Protein AF-0000000079810271 (afdb_homodimer)

Sequence (246 aa):
MRILYVEDNCELRDTIGLLMEGEGRTVVTCATAEEALQRDAAQPHDVVVSDVSLPGMSGLDLCRHLLASNPQRWVVLCSGYPLEHGVGTLGPHVRSLLKPFELEELEELLDVIASHLQSASPAMRILYVEDNCELRDTIGLLMEGEGRTVVTCATAEEALQRDAAQPHDVVVSDVSLPGMSGLDLCRHLLASNPQRWVVLCSGYPLEHGVGTLGPHVRSLLKPFELEELEELLDVIASHLQSASPA

Nearest PDB structures (foldseek):
  2pl1-assembly1_A  TM=8.895E-01  e=7.525E-08  Escherichia coli
  7w9h-assembly1_A  TM=8.518E-01  e=5.436E-08  Pseudomonas aeruginosa PAO1
  6ont-assembly1_A-2  TM=8.907E-01  e=1.753E-07  Francisella tularensis subsp. novicida U112
  6ifh-assembly1_A  TM=8.821E-01  e=2.274E-07  Paenisporosarcina sp. TG-14
  1ys6-assembly1_A  TM=8.109E-01  e=4.531E-06  Mycobacterium tuberculosis

InterPro domains:
  IPR001789 Signal transduction response regulator, receiver domain [PF00072] (3-109)
  IPR001789 Signal transduction response regulator, receiver domain [PS50110] (2-114)
  IPR001789 Signal transduction response regulator, receiver domain [SM00448] (1-110)
  IPR011006 CheY-like superfamily [SSF52172] (1-117)
  IPR050595 Bacterial response regulator [PTHR44591] (3-118)

pLDDT: mean 92.09, std 10.5, range [34.41, 98.75]

Secondary structure (DSSP, 8-state):
-EEEEE-S-HHHHHHHHHHH-BTTBEEEEESSHHHHHHHHHHS--SEEEEESS-SSS-HHHHHHHHHHH-TT-EEEEEESS--TT-GGGT-TTEEEEESS--HHHHHHHHHHHHHHHHHHS--/-EEEEE-S-HHHHHHHHHHH-BTTBEEEEESSHHHHHHHHHHS--SEEEEESS-SSS-HHHHHHHHHHH-TT-EEEEEESS--TT-GGGT-TTEEEEESS--HHHHHHHHHHHHHHHHHHS--

Organism: NCBI:txid164759

Radius of gyration: 18.33 Å; Cα contacts (8 Å, |Δi|>4): 427; chains: 2; bounding box: 41×52×39 Å

Solvent-accessible surface area (backbone atoms only — not comparable to full-atom values): 13064 Å² total; per-residue (Å²): 84,40,33,37,38,34,32,58,52,62,70,58,35,54,52,50,47,56,68,65,41,48,94,68,36,46,66,45,74,37,50,33,42,67,54,44,51,58,61,34,64,83,55,68,52,62,31,39,39,27,36,30,85,35,67,85,53,28,28,62,55,42,50,52,54,52,33,73,76,35,57,73,48,36,34,35,38,35,25,79,56,83,65,87,78,39,50,45,47,81,20,61,36,31,41,65,43,56,49,89,66,56,69,66,50,55,50,43,37,52,49,26,49,50,52,48,56,55,69,69,48,79,128,86,38,34,37,39,35,32,59,52,62,69,59,35,53,53,52,47,57,68,64,40,48,92,68,36,47,65,46,74,38,50,32,41,70,54,43,52,59,62,36,65,82,55,68,51,63,28,38,38,26,35,31,86,34,66,85,53,29,27,62,56,41,48,50,55,51,32,73,75,37,58,73,48,35,36,35,38,35,26,79,54,85,64,79,82,38,49,46,46,81,20,62,36,33,42,66,44,57,48,89,65,54,68,66,57,56,49,43,38,50,48,27,50,49,54,50,57,56,68,71,47,78,129

Foldseek 3Di:
DEEEEEAQPPVCQVVLQVVLDDVPYDYDYDHALVVVCVVCVVPHGQEYEYEQDGPDQGLVNSLLVVCVVPLAHAYEYEYCDDPVVALCVSHVRYHYHHPPDDSVVVNVSVVVSVVVVVVVDDD/DEEEEEAQDPVCQVVLQVVLDDVPYDYDYDRALVVVCVVCVVPHGQEYEYEQDGPDQGLVNSLLVVCVVPLAHAYEYEYCDDDPPALCVSHVRYHYDHPPDDSVVVNVSVVVSVVVVVVVDDD

Structure (mmCIF, N/CA/C/O backbone):
data_AF-0000000079810271-model_v1
#
loop_
_entity.id
_entity.type
_entity.pdbx_description
1 polymer 'Response regulator receiver domain-containing protein'
#
loop_
_atom_site.group_PDB
_atom_site.id
_atom_site.type_symbol
_atom_site.label_atom_id
_atom_site.label_alt_id
_atom_site.label_comp_id
_atom_site.label_asym_id
_atom_site.label_entity_id
_atom_site.label_seq_id
_atom_site.pdbx_PDB_ins_code
_atom_site.Cartn_x
_atom_site.Cartn_y
_atom_site.Cartn_z
_atom_site.occupancy
_atom_site.B_iso_or_equiv
_atom_site.auth_seq_id
_atom_site.auth_comp_id
_atom_site.auth_asym_id
_atom_site.auth_atom_id
_atom_site.pdbx_PDB_model_num
ATOM 1 N N . MET A 1 1 ? -7.719 -17.594 4.828 1 95.94 1 MET A N 1
ATOM 2 C CA . MET A 1 1 ? -7.312 -16.781 3.689 1 95.94 1 MET A CA 1
ATOM 3 C C . MET A 1 1 ? -6.691 -17.656 2.598 1 95.94 1 MET A C 1
ATOM 5 O O . MET A 1 1 ? -5.785 -18.438 2.865 1 95.94 1 MET A O 1
ATOM 9 N N . ARG A 1 2 ? -7.195 -17.562 1.39 1 97.62 2 ARG A N 1
ATOM 10 C CA . ARG A 1 2 ? -6.68 -18.312 0.253 1 97.62 2 ARG A CA 1
ATOM 11 C C . ARG A 1 2 ? -5.695 -17.469 -0.558 1 97.62 2 ARG A C 1
ATOM 13 O O . ARG A 1 2 ? -6.039 -16.375 -1.019 1 97.62 2 ARG A O 1
ATOM 20 N N . ILE A 1 3 ? -4.449 -18.062 -0.698 1 98.31 3 ILE A N 1
ATOM 21 C CA . ILE A 1 3 ? -3.381 -17.328 -1.348 1 98.31 3 ILE A CA 1
ATOM 22 C C . ILE A 1 3 ? -2.982 -18.016 -2.65 1 98.31 3 ILE A C 1
ATOM 24 O O . ILE A 1 3 ? -2.799 -19.234 -2.68 1 98.31 3 ILE A O 1
ATOM 28 N N . LEU A 1 4 ? -2.984 -17.281 -3.742 1 98.62 4 LEU A N 1
ATOM 29 C CA . LEU A 1 4 ? -2.373 -17.75 -4.984 1 98.62 4 LEU A CA 1
ATOM 30 C C . LEU A 1 4 ? -0.971 -17.172 -5.145 1 98.62 4 LEU A C 1
ATOM 32 O O . LEU A 1 4 ? -0.805 -15.945 -5.242 1 98.62 4 LEU A O 1
ATOM 36 N N . TYR A 1 5 ? 0.014 -18.031 -5.086 1 98.62 5 TYR A N 1
ATOM 37 C CA . TYR A 1 5 ? 1.41 -17.625 -5.188 1 98.62 5 TYR A CA 1
ATOM 38 C C . TYR A 1 5 ? 1.978 -17.953 -6.562 1 98.62 5 TYR A C 1
ATOM 40 O O . TYR A 1 5 ? 2.01 -19.109 -6.969 1 98.62 5 TYR A O 1
ATOM 48 N N . VAL A 1 6 ? 2.488 -16.891 -7.301 1 98.75 6 VAL A N 1
ATOM 49 C CA . VAL A 1 6 ? 2.943 -17.031 -8.68 1 98.75 6 VAL A CA 1
ATOM 50 C C . VAL A 1 6 ? 4.449 -16.781 -8.75 1 98.75 6 VAL A C 1
ATOM 52 O O . VAL A 1 6 ? 4.918 -15.672 -8.508 1 98.75 6 VAL A O 1
ATOM 55 N N . GLU A 1 7 ? 5.156 -17.766 -9.109 1 98.44 7 GLU A N 1
ATOM 56 C CA . GLU A 1 7 ? 6.617 -17.781 -9.117 1 98.44 7 GLU A CA 1
ATOM 57 C C . GLU A 1 7 ? 7.156 -18.781 -10.133 1 98.44 7 GLU A C 1
ATOM 59 O O . GLU A 1 7 ? 6.82 -19.969 -10.078 1 98.44 7 GLU A O 1
ATOM 64 N N . ASP A 1 8 ? 7.969 -18.281 -11.055 1 98.25 8 ASP A N 1
ATOM 65 C CA . ASP A 1 8 ? 8.391 -19.141 -12.156 1 98.25 8 ASP A CA 1
ATOM 66 C C . ASP A 1 8 ? 9.547 -20.047 -11.727 1 98.25 8 ASP A C 1
ATOM 68 O O . ASP A 1 8 ? 9.742 -21.125 -12.289 1 98.25 8 ASP A O 1
ATOM 72 N N . ASN A 1 9 ? 10.391 -19.625 -10.758 1 97.5 9 ASN A N 1
ATOM 73 C CA . ASN A 1 9 ? 11.453 -20.484 -10.234 1 97.5 9 ASN A CA 1
ATOM 74 C C . ASN A 1 9 ? 10.906 -21.578 -9.328 1 97.5 9 ASN A C 1
ATOM 76 O O . ASN A 1 9 ? 10.391 -21.297 -8.25 1 97.5 9 ASN A O 1
ATOM 80 N N . CYS A 1 10 ? 11.039 -22.781 -9.758 1 97.38 10 CYS A N 1
ATOM 81 C CA . CYS A 1 10 ? 10.414 -23.922 -9.086 1 97.38 10 CYS A CA 1
ATOM 82 C C . CYS A 1 10 ? 10.898 -24.03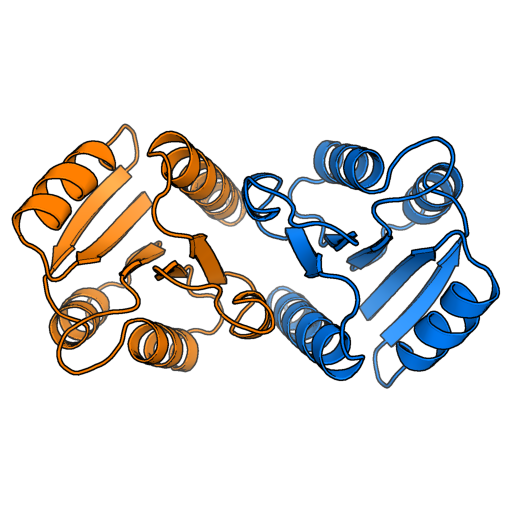1 -7.645 1 97.38 10 CYS A C 1
ATOM 84 O O . CYS A 1 10 ? 10.109 -24.281 -6.734 1 97.38 10 CYS A O 1
ATOM 86 N N . GLU A 1 11 ? 12.188 -23.906 -7.422 1 97.12 11 GLU A N 1
ATOM 87 C CA . GLU A 1 11 ? 12.758 -24.031 -6.082 1 97.12 11 GLU A CA 1
ATOM 88 C C . GLU A 1 11 ? 12.227 -22.938 -5.152 1 97.12 11 GLU A C 1
ATOM 90 O O . GLU A 1 11 ? 11.836 -23.219 -4.016 1 97.12 11 GLU A O 1
ATOM 95 N N . LEU A 1 12 ? 12.227 -21.719 -5.629 1 96.19 12 LEU A N 1
ATOM 96 C CA . LEU A 1 12 ? 11.719 -20.609 -4.84 1 96.19 12 LEU A CA 1
ATOM 97 C C . LEU A 1 12 ? 10.219 -20.75 -4.594 1 96.19 12 LEU A C 1
ATOM 99 O O . LEU A 1 12 ? 9.742 -20.516 -3.482 1 96.19 12 LEU A O 1
ATOM 103 N N . ARG A 1 13 ? 9.5 -21.109 -5.633 1 97.62 13 ARG A N 1
ATOM 104 C CA . ARG A 1 13 ? 8.055 -21.281 -5.559 1 97.62 13 ARG A CA 1
ATOM 105 C C . ARG A 1 13 ? 7.691 -22.281 -4.465 1 97.62 13 ARG A C 1
ATOM 107 O O . ARG A 1 13 ? 6.832 -22.016 -3.627 1 97.62 13 ARG A O 1
ATOM 114 N N . ASP A 1 14 ? 8.391 -23.453 -4.48 1 96.62 14 ASP A N 1
ATOM 115 C CA . ASP A 1 14 ? 8.102 -24.5 -3.508 1 96.62 14 ASP A CA 1
ATOM 116 C C . ASP A 1 14 ? 8.484 -24.062 -2.096 1 96.62 14 ASP A C 1
ATOM 118 O O . ASP A 1 14 ? 7.711 -24.25 -1.153 1 96.62 14 ASP A O 1
ATOM 122 N N . THR A 1 15 ? 9.672 -23.469 -1.969 1 96.5 15 THR A N 1
ATOM 123 C CA . THR A 1 15 ? 10.195 -23.078 -0.662 1 96.5 15 THR A CA 1
ATOM 124 C C . THR A 1 15 ? 9.336 -21.969 -0.045 1 96.5 15 THR A C 1
ATOM 126 O O . THR A 1 15 ? 8.844 -22.125 1.073 1 96.5 15 THR A O 1
ATOM 129 N N . ILE A 1 16 ? 9.109 -20.922 -0.753 1 96.06 16 ILE A N 1
ATOM 130 C CA . ILE A 1 16 ? 8.367 -19.781 -0.228 1 96.06 16 ILE A CA 1
ATOM 131 C C . ILE A 1 16 ? 6.891 -20.156 -0.078 1 96.06 16 ILE A C 1
ATOM 133 O O . ILE A 1 16 ? 6.242 -19.75 0.896 1 96.06 16 ILE A O 1
ATOM 137 N N . GLY A 1 17 ? 6.324 -20.859 -1.096 1 96.75 17 GLY A N 1
ATOM 138 C CA . GLY A 1 17 ? 4.953 -21.328 -0.985 1 96.75 17 GLY A CA 1
ATOM 139 C C . GLY A 1 17 ? 4.688 -22.094 0.3 1 96.75 17 GLY A C 1
ATOM 140 O O . GLY A 1 17 ? 3.689 -21.844 0.979 1 96.75 17 GLY A O 1
ATOM 141 N N . LEU A 1 18 ? 5.582 -22.969 0.63 1 94.75 18 LEU A N 1
ATOM 142 C CA . LEU A 1 18 ? 5.461 -23.781 1.842 1 94.75 18 LEU A CA 1
ATOM 143 C C . LEU A 1 18 ? 5.543 -22.891 3.086 1 94.75 18 LEU A C 1
ATOM 145 O O . LEU A 1 18 ? 4.762 -23.062 4.023 1 94.75 18 LEU A O 1
ATOM 149 N N . LEU A 1 19 ? 6.441 -21.969 3.055 1 93.31 19 LEU A N 1
ATOM 150 C CA . LEU A 1 19 ? 6.664 -21.109 4.207 1 93.31 19 LEU A CA 1
ATOM 151 C C . LEU A 1 19 ? 5.477 -20.172 4.422 1 93.31 19 LEU A C 1
ATOM 153 O O . LEU A 1 19 ? 5.234 -19.719 5.539 1 93.31 19 LEU A O 1
ATOM 157 N N . MET A 1 20 ? 4.746 -19.906 3.344 1 95.25 20 MET A N 1
ATOM 158 C CA . MET A 1 20 ? 3.594 -19.016 3.424 1 95.25 20 MET A CA 1
ATOM 159 C C . MET A 1 20 ? 2.393 -19.734 4.031 1 95.25 20 MET A C 1
ATOM 161 O O . MET A 1 20 ? 1.449 -19.094 4.492 1 95.25 20 MET A O 1
ATOM 165 N N . GLU A 1 21 ? 2.398 -21 3.988 1 93.12 21 GLU A N 1
ATOM 166 C CA . GLU A 1 21 ? 1.306 -21.75 4.582 1 93.12 21 GLU A CA 1
ATOM 167 C C . GLU A 1 21 ? 1.295 -21.609 6.102 1 93.12 21 GLU A C 1
ATOM 169 O O . GLU A 1 21 ? 2.35 -21.453 6.723 1 93.12 21 GLU A O 1
ATOM 174 N N . GLY A 1 22 ? 0.164 -21.5 6.691 1 86.69 22 GLY A N 1
ATOM 175 C CA . GLY A 1 22 ? 0.005 -21.391 8.133 1 86.69 22 GLY A CA 1
ATOM 176 C C . GLY A 1 22 ? -1.444 -21.438 8.578 1 86.69 22 GLY A C 1
ATOM 177 O O . GLY A 1 22 ? -2.334 -21.75 7.785 1 86.69 22 GLY A O 1
ATOM 178 N N . GLU A 1 23 ? -1.594 -21.266 9.867 1 83.69 23 GLU A N 1
ATOM 179 C CA . GLU A 1 23 ? -2.957 -21.297 10.391 1 83.69 23 GLU A CA 1
ATOM 180 C C . GLU A 1 23 ? -3.84 -20.266 9.695 1 83.69 23 GLU A C 1
ATOM 182 O O . GLU A 1 23 ? -3.512 -19.078 9.672 1 83.69 23 GLU A O 1
ATOM 187 N N . GLY A 1 24 ? -4.84 -20.703 9.094 1 92.94 24 GLY A N 1
ATOM 188 C CA . GLY A 1 24 ? -5.836 -19.859 8.469 1 92.94 24 GLY A CA 1
ATOM 189 C C . GLY A 1 24 ? -5.465 -19.453 7.055 1 92.94 24 GLY A C 1
ATOM 190 O O . GLY A 1 24 ? -6.125 -18.594 6.453 1 92.94 24 GLY A O 1
ATOM 191 N N . ARG A 1 25 ? -4.277 -20.062 6.602 1 96 25 ARG A N 1
ATOM 192 C CA . ARG A 1 25 ? -3.844 -19.734 5.246 1 96 25 ARG A CA 1
ATOM 193 C C . ARG A 1 25 ? -3.713 -20.984 4.395 1 96 25 ARG A C 1
ATOM 195 O O . ARG A 1 25 ? -3.111 -21.969 4.82 1 96 25 ARG A O 1
ATOM 202 N N . THR A 1 26 ? -4.258 -21 3.279 1 96.38 26 THR A N 1
ATOM 203 C CA . THR A 1 26 ? -4.031 -22.016 2.25 1 96.38 26 THR A CA 1
ATOM 204 C C . THR A 1 26 ? -3.359 -21.391 1.026 1 96.38 26 THR A C 1
ATOM 206 O O . THR A 1 26 ? -3.705 -20.281 0.612 1 96.38 26 THR A O 1
ATOM 209 N N . VAL A 1 27 ? -2.363 -22.141 0.481 1 97.88 27 VAL A N 1
ATOM 210 C CA . VAL A 1 27 ? -1.568 -21.578 -0.604 1 97.88 27 VAL A CA 1
ATOM 211 C C . VAL A 1 27 ? -1.634 -22.5 -1.824 1 97.88 27 VAL A C 1
ATOM 213 O O . VAL A 1 27 ? -1.428 -23.703 -1.711 1 97.88 27 VAL A O 1
ATOM 216 N N . VAL A 1 28 ? -2.035 -21.984 -2.896 1 97.5 28 VAL A N 1
ATOM 217 C CA . VAL A 1 28 ? -1.909 -22.609 -4.207 1 97.5 28 VAL A CA 1
ATOM 218 C C . VAL A 1 28 ? -0.824 -21.906 -5.016 1 97.5 28 VAL A C 1
ATOM 220 O O . VAL A 1 28 ? -0.722 -20.672 -4.992 1 97.5 28 VAL A O 1
ATOM 223 N N . THR A 1 29 ? -0.029 -22.656 -5.66 1 98.12 29 THR A N 1
ATOM 224 C CA . THR A 1 29 ? 1.079 -22.047 -6.391 1 98.12 29 THR A CA 1
ATOM 225 C C . THR A 1 29 ? 0.944 -22.312 -7.887 1 98.12 29 THR A C 1
ATOM 227 O O . THR A 1 29 ? 0.258 -23.234 -8.305 1 98.12 29 THR A O 1
ATOM 230 N N . CYS A 1 30 ? 1.521 -21.469 -8.688 1 97.94 30 CYS A N 1
ATOM 231 C CA . CYS A 1 30 ? 1.651 -21.672 -10.125 1 97.94 30 CYS A CA 1
ATOM 232 C C . CYS A 1 30 ? 2.879 -20.953 -10.672 1 97.94 30 CYS A C 1
ATOM 234 O O . CYS A 1 30 ? 3.531 -20.203 -9.953 1 97.94 30 CYS A O 1
ATOM 236 N N . ALA A 1 31 ? 3.18 -21.25 -11.961 1 98.31 31 ALA A N 1
ATOM 237 C CA . ALA A 1 31 ? 4.496 -20.844 -12.453 1 98.31 31 ALA A CA 1
ATOM 238 C C . ALA A 1 31 ? 4.387 -19.656 -13.406 1 98.31 31 ALA A C 1
ATOM 240 O O . ALA A 1 31 ? 5.395 -19.031 -13.734 1 98.31 31 ALA A O 1
ATOM 241 N N . THR A 1 32 ? 3.176 -19.406 -13.922 1 98.31 32 THR A N 1
ATOM 242 C CA . THR A 1 32 ? 3.025 -18.344 -14.914 1 98.31 32 THR A CA 1
ATOM 243 C C . THR A 1 32 ? 1.797 -17.5 -14.609 1 98.31 32 THR A C 1
ATOM 245 O O . THR A 1 32 ? 0.885 -17.938 -13.906 1 98.31 32 THR A O 1
ATOM 248 N N . ALA A 1 33 ? 1.781 -16.281 -15.102 1 98.62 33 ALA A N 1
ATOM 249 C CA . ALA A 1 33 ? 0.632 -15.391 -14.953 1 98.62 33 ALA A CA 1
ATOM 250 C C . ALA A 1 33 ? -0.604 -15.977 -15.633 1 98.62 33 ALA A C 1
ATOM 252 O O . ALA A 1 33 ? -1.723 -15.828 -15.133 1 98.62 33 ALA A O 1
ATOM 253 N N . GLU A 1 34 ? -0.39 -16.609 -16.766 1 97.88 34 GLU A N 1
ATOM 254 C CA . GLU A 1 34 ? -1.492 -17.234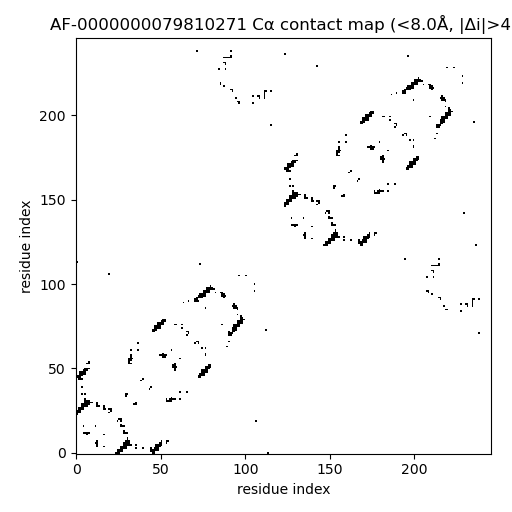 -17.5 1 97.88 34 GLU A CA 1
ATOM 255 C C . GLU A 1 34 ? -2.172 -18.312 -16.641 1 97.88 34 GLU A C 1
ATOM 257 O O . GLU A 1 34 ? -3.402 -18.359 -16.562 1 97.88 34 GLU A O 1
ATOM 262 N N . GLU A 1 35 ? -1.353 -19.109 -16.031 1 97.62 35 GLU A N 1
ATOM 263 C CA . GLU A 1 35 ? -1.891 -20.125 -15.133 1 97.62 35 GLU A CA 1
ATOM 264 C C . GLU A 1 35 ? -2.635 -19.5 -13.961 1 97.62 35 GLU A C 1
ATOM 266 O O . GLU A 1 35 ? -3.67 -20.016 -13.531 1 97.62 35 GLU A O 1
ATOM 271 N N . ALA A 1 36 ? -2.053 -18.422 -13.461 1 98.5 36 ALA A N 1
ATOM 272 C CA . ALA A 1 36 ? -2.676 -17.734 -12.336 1 98.5 36 ALA A CA 1
ATOM 273 C C . ALA A 1 36 ? -4.074 -17.25 -12.695 1 98.5 36 ALA A C 1
ATOM 275 O O . ALA A 1 36 ? -5.016 -17.391 -11.914 1 98.5 36 ALA A O 1
ATOM 276 N N . LEU A 1 37 ? -4.227 -16.641 -13.891 1 98.06 37 LEU A N 1
ATOM 277 C CA . LEU A 1 37 ? -5.523 -16.141 -14.344 1 98.06 37 LEU A CA 1
ATOM 278 C C . LEU A 1 37 ? -6.535 -17.281 -14.461 1 98.06 37 LEU A C 1
ATOM 280 O O . LEU A 1 37 ? -7.699 -17.125 -14.094 1 98.06 37 LEU A O 1
ATOM 284 N N . GLN A 1 38 ? -6.023 -18.406 -14.93 1 97.19 38 GLN A N 1
ATOM 285 C CA . GLN A 1 38 ? -6.902 -19.562 -15.062 1 97.19 38 GLN A CA 1
ATOM 286 C C . GLN A 1 38 ? -7.371 -20.062 -13.703 1 97.19 38 GLN A C 1
ATOM 288 O O . GLN A 1 38 ? -8.562 -20.297 -13.5 1 97.19 38 GLN A O 1
ATOM 293 N N . ARG A 1 39 ? -6.441 -20.172 -12.766 1 96.81 39 ARG A N 1
ATOM 294 C CA . ARG A 1 39 ? -6.742 -20.703 -11.438 1 96.81 39 ARG A CA 1
ATOM 295 C C . ARG A 1 39 ? -7.617 -19.734 -10.648 1 96.81 39 ARG A C 1
ATOM 297 O O . ARG A 1 39 ? -8.453 -20.156 -9.852 1 96.81 39 ARG A O 1
ATOM 304 N N . ASP A 1 40 ? -7.441 -18.453 -10.867 1 97.06 40 ASP A N 1
ATOM 305 C CA . ASP A 1 40 ? -8.141 -17.422 -10.102 1 97.06 40 ASP A CA 1
ATOM 306 C C . ASP A 1 40 ? -9.523 -17.141 -10.688 1 97.06 40 ASP A C 1
ATOM 308 O O . ASP A 1 40 ? -10.367 -16.531 -10.039 1 97.06 40 ASP A O 1
ATOM 312 N N . ALA A 1 41 ? -9.805 -17.562 -11.938 1 93 41 ALA A N 1
ATOM 313 C CA . ALA A 1 41 ? -11.031 -17.25 -12.672 1 93 41 ALA A CA 1
ATOM 314 C C . ALA A 1 41 ? -12.234 -17.969 -12.055 1 93 41 ALA A C 1
ATOM 316 O O . ALA A 1 41 ? -13.312 -17.375 -11.938 1 93 41 ALA A O 1
ATOM 317 N N . ALA A 1 42 ? -12.07 -19.25 -11.719 1 87.31 42 ALA A N 1
ATOM 318 C CA . ALA A 1 42 ? -13.195 -20.031 -11.211 1 87.31 42 ALA A CA 1
ATOM 319 C C . ALA A 1 42 ? -13.586 -19.578 -9.805 1 87.31 42 ALA A C 1
ATOM 321 O O . ALA A 1 42 ? -14.773 -19.406 -9.516 1 87.31 42 ALA A O 1
ATOM 322 N N . GLN A 1 43 ? -12.68 -19.469 -8.953 1 92.56 43 GLN A N 1
ATOM 323 C CA . GLN A 1 43 ? -12.867 -18.969 -7.594 1 92.56 43 GLN A CA 1
ATOM 324 C C . GLN A 1 43 ? -11.727 -18.047 -7.18 1 92.56 43 GLN A C 1
ATOM 326 O O . GLN A 1 43 ? -10.633 -18.516 -6.84 1 92.56 43 GLN A O 1
ATOM 331 N N . PRO A 1 44 ? -12.055 -16.781 -7.172 1 96.31 44 PRO A N 1
ATOM 332 C CA . PRO A 1 44 ? -10.977 -15.844 -6.867 1 96.31 44 PRO A CA 1
ATOM 333 C C . PRO A 1 44 ? -10.336 -16.094 -5.504 1 96.31 44 PRO A C 1
ATOM 335 O O . PRO A 1 44 ? -11.039 -16.391 -4.535 1 96.31 44 PRO A O 1
ATOM 338 N N . HIS A 1 45 ? -9 -16.109 -5.496 1 98.19 45 HIS A N 1
ATOM 339 C CA . HIS A 1 45 ? -8.266 -16.188 -4.234 1 98.19 45 HIS A CA 1
ATOM 340 C C . HIS A 1 45 ? -8.375 -14.875 -3.463 1 98.19 45 HIS A C 1
ATOM 342 O O . HIS A 1 45 ? -8.703 -13.828 -4.039 1 98.19 45 HIS A O 1
ATOM 348 N N . ASP A 1 46 ? -8.211 -14.984 -2.15 1 97.56 46 ASP A N 1
ATOM 349 C CA . ASP A 1 46 ? -8.312 -13.789 -1.318 1 97.56 46 ASP A CA 1
ATOM 350 C C . ASP A 1 46 ? -7.184 -12.805 -1.636 1 97.56 46 ASP A C 1
ATOM 352 O O . ASP A 1 46 ? -7.375 -11.594 -1.567 1 97.56 46 ASP A O 1
ATOM 356 N N . VAL A 1 47 ? -5.988 -13.336 -1.96 1 98.12 47 VAL A N 1
ATOM 357 C CA . VAL A 1 47 ? -4.836 -12.516 -2.309 1 98.12 47 VAL A CA 1
ATOM 358 C C . VAL A 1 47 ? -3.957 -13.258 -3.312 1 98.12 47 VAL A C 1
ATOM 360 O O . VAL A 1 47 ? -3.791 -14.477 -3.223 1 98.12 47 VAL A O 1
ATOM 363 N N . VAL A 1 48 ? -3.473 -12.516 -4.281 1 98.62 48 VAL A N 1
ATOM 364 C CA . VAL A 1 48 ? -2.48 -13.023 -5.223 1 98.62 48 VAL A CA 1
ATOM 365 C C . VAL A 1 48 ? -1.11 -12.43 -4.906 1 98.62 48 VAL A C 1
ATOM 367 O O . VAL A 1 48 ? -0.967 -11.211 -4.801 1 98.62 48 VAL A O 1
ATOM 370 N N . VAL A 1 49 ? -0.148 -13.25 -4.633 1 98.31 49 VAL A N 1
ATOM 371 C CA . VAL A 1 49 ? 1.248 -12.859 -4.461 1 98.31 49 VAL A CA 1
ATOM 372 C C . VAL A 1 49 ? 2.053 -13.273 -5.691 1 98.31 49 VAL A C 1
ATOM 374 O O . VAL A 1 49 ? 2.135 -14.461 -6.023 1 98.31 49 VAL A O 1
ATOM 377 N N . SER A 1 50 ? 2.689 -12.305 -6.344 1 98.44 50 SER A N 1
ATOM 378 C CA . SER A 1 50 ? 3.275 -12.625 -7.641 1 98.44 50 SER A CA 1
ATOM 379 C C . SER A 1 50 ? 4.656 -12 -7.797 1 98.44 50 SER A C 1
ATOM 381 O O . SER A 1 50 ? 4.859 -10.836 -7.445 1 98.44 50 SER A O 1
ATOM 383 N N . ASP A 1 51 ? 5.586 -12.781 -8.281 1 97.88 51 ASP A N 1
ATOM 384 C CA . ASP A 1 51 ? 6.785 -12.18 -8.859 1 97.88 51 ASP A CA 1
ATOM 385 C C . ASP A 1 51 ? 6.43 -11.242 -10.008 1 97.88 51 ASP A C 1
ATOM 387 O O . ASP A 1 51 ? 5.516 -11.523 -10.789 1 97.88 51 ASP A O 1
ATOM 391 N N . VAL A 1 52 ? 7.145 -10.172 -10.07 1 96.5 52 VAL A N 1
ATOM 392 C CA . VAL A 1 52 ? 6.941 -9.258 -11.188 1 96.5 52 VAL A CA 1
ATOM 393 C C . VAL A 1 52 ? 7.578 -9.836 -12.453 1 96.5 52 VAL A C 1
ATOM 395 O O . VAL A 1 52 ? 6.996 -9.766 -13.539 1 96.5 52 VAL A O 1
ATOM 398 N N . SER A 1 53 ? 8.805 -10.359 -12.25 1 96.88 53 SER A N 1
ATOM 399 C CA . SER A 1 53 ? 9.555 -10.898 -13.375 1 96.88 53 SER A CA 1
ATOM 400 C C . SER A 1 53 ? 9.133 -12.336 -13.68 1 96.88 53 SER A C 1
ATOM 402 O O . SER A 1 53 ? 9.75 -13.281 -13.188 1 96.88 53 SER A O 1
ATOM 404 N N . LEU A 1 54 ? 8.141 -12.555 -14.445 1 98.12 54 LEU A N 1
ATOM 405 C CA . LEU A 1 54 ? 7.641 -13.844 -14.906 1 98.12 54 LEU A CA 1
ATOM 406 C C . LEU A 1 54 ? 7.871 -14.008 -16.406 1 98.12 54 LEU A C 1
ATOM 408 O O . LEU A 1 54 ? 7.996 -13.016 -17.141 1 98.12 54 LEU A O 1
ATOM 412 N N . PRO A 1 55 ? 7.957 -15.266 -16.859 1 97.06 55 PRO A N 1
ATOM 413 C CA . PRO A 1 55 ? 7.961 -15.461 -18.312 1 97.06 55 PRO A CA 1
ATOM 414 C C . PRO A 1 55 ? 6.613 -15.148 -18.953 1 97.06 55 PRO A C 1
ATOM 416 O O . PRO A 1 55 ? 5.566 -15.391 -18.359 1 97.06 55 PRO A O 1
ATOM 419 N N . GLY A 1 56 ? 6.648 -14.633 -20.172 1 97.06 56 GLY A N 1
ATOM 420 C CA . GLY A 1 56 ? 5.391 -14.266 -20.797 1 97.06 56 GLY A CA 1
ATOM 421 C C . GLY A 1 56 ? 4.801 -12.984 -20.234 1 97.06 56 GLY A C 1
ATOM 422 O O . GLY A 1 56 ? 5.461 -11.945 -20.219 1 97.06 56 GLY A O 1
ATOM 423 N N . MET A 1 57 ? 3.58 -13.141 -19.719 1 97.5 57 MET A N 1
ATOM 424 C CA . MET A 1 57 ? 2.918 -12.016 -19.062 1 97.5 57 MET A CA 1
ATOM 425 C C . MET A 1 57 ? 3.596 -11.688 -17.734 1 97.5 57 MET A C 1
ATOM 427 O O . MET A 1 57 ? 3.879 -12.586 -16.938 1 97.5 57 MET A O 1
ATOM 431 N N . SER A 1 58 ? 3.9 -10.422 -17.516 1 97.25 58 SER A N 1
ATOM 432 C CA . SER A 1 58 ? 4.59 -10.023 -16.297 1 97.25 58 SER A CA 1
ATOM 433 C C . SER A 1 58 ? 3.645 -10.031 -15.102 1 97.25 58 SER A C 1
ATOM 435 O O . SER A 1 58 ? 2.424 -10.023 -15.266 1 97.25 58 SER A O 1
ATOM 437 N N . GLY A 1 59 ? 4.215 -10.062 -13.938 1 97.75 59 GLY A N 1
ATOM 438 C CA . GLY A 1 59 ? 3.4 -9.922 -12.734 1 97.75 59 GLY A CA 1
ATOM 439 C C . GLY A 1 59 ? 2.605 -8.625 -12.703 1 97.75 59 GLY A C 1
ATOM 440 O O . GLY A 1 59 ? 1.493 -8.594 -12.172 1 97.75 59 GLY A O 1
ATOM 441 N N . LEU A 1 60 ? 3.213 -7.555 -13.227 1 95.75 60 LEU A N 1
ATOM 442 C CA . LEU A 1 60 ? 2.521 -6.27 -13.297 1 95.75 60 LEU A CA 1
ATOM 443 C C . LEU A 1 60 ? 1.31 -6.355 -14.219 1 95.75 60 LEU A C 1
ATOM 445 O O . LEU A 1 60 ? 0.239 -5.84 -13.891 1 95.75 60 LEU A O 1
ATOM 449 N N . ASP A 1 61 ? 1.465 -6.984 -15.328 1 97.19 61 ASP A N 1
ATOM 450 C CA . ASP A 1 61 ? 0.345 -7.195 -16.234 1 97.19 61 ASP A CA 1
ATOM 451 C C . ASP A 1 61 ? -0.732 -8.062 -15.602 1 97.19 61 ASP A C 1
ATOM 453 O O . ASP A 1 61 ? -1.926 -7.797 -15.75 1 97.19 61 ASP A O 1
ATOM 457 N N . LEU A 1 62 ? -0.297 -9.125 -14.906 1 98.31 62 LEU A N 1
ATOM 458 C CA . LEU A 1 62 ? -1.229 -9.961 -14.156 1 98.31 62 LEU A CA 1
ATOM 459 C C . LEU A 1 62 ? -2.051 -9.125 -13.188 1 98.31 62 LEU A C 1
ATOM 461 O O . LEU A 1 62 ? -3.279 -9.234 -13.148 1 98.31 62 LEU A O 1
ATOM 465 N N . CYS A 1 63 ? -1.376 -8.289 -12.445 1 97.69 63 CYS A N 1
ATOM 466 C CA . CYS A 1 63 ? -2.027 -7.398 -11.492 1 97.69 63 CYS A CA 1
ATOM 467 C C . CYS A 1 63 ? -3.09 -6.543 -12.172 1 97.69 63 CYS A C 1
ATOM 469 O O . CYS A 1 63 ? -4.227 -6.465 -11.703 1 97.69 63 CYS A O 1
ATOM 471 N N . ARG A 1 64 ? -2.752 -5.984 -13.297 1 96.88 64 ARG A N 1
ATOM 472 C CA . ARG A 1 64 ? -3.674 -5.113 -14.023 1 96.88 64 ARG A CA 1
ATOM 473 C C . ARG A 1 64 ? -4.91 -5.883 -14.469 1 96.88 64 ARG A C 1
ATOM 475 O O . ARG A 1 64 ? -6.027 -5.367 -14.414 1 96.88 64 ARG A O 1
ATOM 482 N N . HIS A 1 65 ? -4.711 -7.09 -14.922 1 97.69 65 HIS A N 1
ATOM 483 C CA . HIS A 1 65 ? -5.82 -7.934 -15.344 1 97.69 65 HIS A CA 1
ATOM 484 C C . HIS A 1 65 ? -6.758 -8.227 -14.18 1 97.69 65 HIS A C 1
ATOM 486 O O . HIS A 1 65 ? -7.98 -8.156 -14.328 1 97.69 65 HIS A O 1
ATOM 492 N N . LEU A 1 66 ? -6.191 -8.586 -13.078 1 97.81 66 LEU A N 1
ATOM 493 C CA . LEU A 1 66 ? -6.988 -8.914 -11.898 1 97.81 66 LEU A CA 1
ATOM 494 C C . LEU A 1 66 ? -7.797 -7.707 -11.438 1 97.81 66 LEU A C 1
ATOM 496 O O . LEU A 1 66 ? -8.969 -7.84 -11.086 1 97.81 66 LEU A O 1
ATOM 500 N N . LEU A 1 67 ? -7.156 -6.508 -11.477 1 96.31 67 LEU A N 1
ATOM 501 C CA . LEU A 1 67 ? -7.805 -5.285 -11.008 1 96.31 67 LEU A CA 1
ATOM 502 C C . LEU A 1 67 ? -8.906 -4.855 -11.969 1 96.31 67 LEU A C 1
ATOM 504 O O . LEU A 1 67 ? -9.891 -4.242 -11.555 1 96.31 67 LEU A O 1
ATOM 508 N N . ALA A 1 68 ? -8.688 -5.133 -13.289 1 95.75 68 ALA A N 1
ATOM 509 C CA . ALA A 1 68 ? -9.711 -4.812 -14.273 1 95.75 68 ALA A CA 1
ATOM 510 C C . ALA A 1 68 ? -11.008 -5.555 -13.977 1 95.75 68 ALA A C 1
ATOM 512 O O . ALA A 1 68 ? -12.102 -5.023 -14.195 1 95.75 68 ALA A O 1
ATOM 513 N N . SER A 1 69 ? -10.867 -6.746 -13.453 1 94.25 69 SER A N 1
ATOM 514 C CA . SER A 1 69 ? -12.031 -7.555 -13.102 1 94.25 69 SER A CA 1
ATOM 515 C C . SER A 1 69 ? -12.609 -7.137 -11.758 1 94.25 69 SER A C 1
ATOM 517 O O . SER A 1 69 ? -13.828 -7.129 -11.578 1 94.25 69 SER A O 1
ATOM 519 N N . ASN A 1 70 ? -11.852 -6.863 -10.82 1 94.94 70 ASN A N 1
ATOM 520 C CA . ASN A 1 70 ? -12.219 -6.422 -9.484 1 94.94 70 ASN A CA 1
ATOM 521 C C . ASN A 1 70 ? -11.195 -5.441 -8.914 1 94.94 70 ASN A C 1
ATOM 523 O O . ASN A 1 70 ? -10.148 -5.848 -8.406 1 94.94 70 ASN A O 1
ATOM 527 N N . PRO A 1 71 ? -11.523 -4.184 -8.914 1 94.12 71 PRO A N 1
ATOM 528 C CA . PRO A 1 71 ? -10.57 -3.156 -8.484 1 94.12 71 PRO A CA 1
ATOM 529 C C . PRO A 1 71 ? -10.156 -3.311 -7.023 1 94.12 71 PRO A C 1
ATOM 531 O O . PRO A 1 71 ? -9.188 -2.682 -6.586 1 94.12 71 PRO A O 1
ATOM 534 N N . GLN A 1 72 ? -10.844 -4.152 -6.285 1 93.81 72 GLN A N 1
ATOM 535 C CA . GLN A 1 72 ? -10.57 -4.293 -4.859 1 93.81 72 GLN A CA 1
ATOM 536 C C . GLN A 1 72 ? -9.703 -5.516 -4.586 1 93.81 72 GLN A C 1
ATOM 538 O O . GLN A 1 72 ? -9.516 -5.906 -3.43 1 93.81 72 GLN A O 1
ATOM 543 N N . ARG A 1 73 ? -9.203 -6.113 -5.633 1 96.31 73 ARG A N 1
ATOM 544 C CA . ARG A 1 73 ? -8.406 -7.328 -5.48 1 96.31 73 ARG A CA 1
ATOM 545 C C . ARG A 1 73 ? -7.141 -7.059 -4.676 1 96.31 73 ARG A C 1
ATOM 547 O O . ARG A 1 73 ? -6.469 -6.047 -4.883 1 96.31 73 ARG A O 1
ATOM 554 N N . TRP A 1 74 ? -6.848 -7.945 -3.729 1 97.38 74 TRP A N 1
ATOM 555 C CA . TRP A 1 74 ? -5.566 -7.895 -3.027 1 97.38 74 TRP A CA 1
ATOM 556 C C . TRP A 1 74 ? -4.465 -8.531 -3.865 1 97.38 74 TRP A C 1
ATOM 558 O O . TRP A 1 74 ? -4.559 -9.695 -4.25 1 97.38 74 TRP A O 1
ATOM 568 N N . VAL A 1 75 ? -3.441 -7.723 -4.16 1 97.25 75 V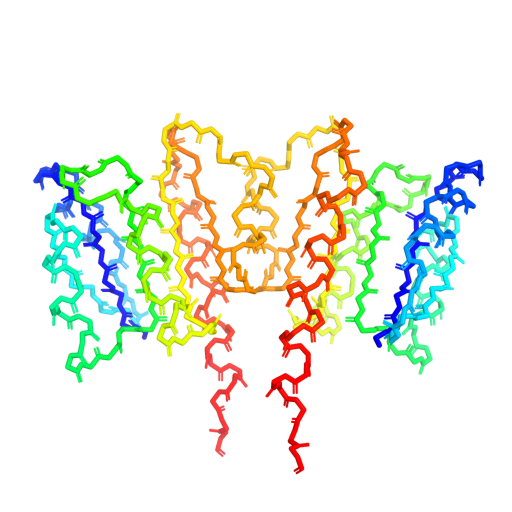AL A N 1
ATOM 569 C CA . VAL A 1 75 ? -2.297 -8.203 -4.922 1 97.25 75 VAL A CA 1
ATOM 570 C C . VAL A 1 75 ? -1.001 -7.742 -4.262 1 97.25 75 VAL A C 1
ATOM 572 O O . VAL A 1 75 ? -0.872 -6.574 -3.887 1 97.25 75 VAL A O 1
ATOM 575 N N . VAL A 1 76 ? -0.085 -8.641 -4.062 1 96 76 VAL A N 1
ATOM 576 C CA . VAL A 1 76 ? 1.265 -8.328 -3.607 1 96 76 VAL A CA 1
ATOM 577 C C . VAL A 1 76 ? 2.268 -8.617 -4.723 1 96 76 VAL A C 1
ATOM 579 O O . VAL A 1 76 ? 2.402 -9.758 -5.164 1 96 76 VAL A O 1
ATOM 582 N N . LEU A 1 77 ? 2.949 -7.578 -5.148 1 95.38 77 LEU A N 1
ATOM 583 C CA . LEU A 1 77 ? 3.945 -7.715 -6.207 1 95.38 77 LEU A CA 1
ATOM 584 C C . LEU A 1 77 ? 5.352 -7.785 -5.621 1 95.38 77 LEU A C 1
ATOM 586 O O . LEU A 1 77 ? 5.789 -6.859 -4.934 1 95.38 77 LEU A O 1
ATOM 590 N N . CYS A 1 78 ? 6.023 -8.891 -5.859 1 95 78 CYS A N 1
ATOM 591 C CA . CYS A 1 78 ? 7.418 -9.047 -5.461 1 95 78 CYS A CA 1
ATOM 592 C C . CYS A 1 78 ? 8.352 -8.688 -6.609 1 95 78 CYS A C 1
ATOM 594 O O . CYS A 1 78 ? 8.32 -9.32 -7.668 1 95 78 CYS A O 1
ATOM 596 N N . SER A 1 79 ? 9.188 -7.672 -6.402 1 92.5 79 SER A N 1
ATOM 597 C CA . SER A 1 79 ? 9.984 -7.152 -7.508 1 92.5 79 SER A CA 1
ATOM 598 C C . SER A 1 79 ? 11.445 -6.992 -7.109 1 92.5 79 SER A C 1
ATOM 600 O O . SER A 1 79 ? 11.742 -6.613 -5.973 1 92.5 79 SER A O 1
ATOM 602 N N . GLY A 1 80 ? 12.336 -7.25 -8.023 1 91.38 80 GLY A N 1
ATOM 603 C CA . GLY A 1 80 ? 13.758 -7.039 -7.82 1 91.38 80 GLY A CA 1
ATOM 604 C C . GLY A 1 80 ? 14.172 -5.59 -7.984 1 91.38 80 GLY A C 1
ATOM 605 O O . GLY A 1 80 ? 15.336 -5.238 -7.754 1 91.38 80 GLY A O 1
ATOM 606 N N . TYR A 1 81 ? 13.32 -4.711 -8.391 1 86.88 81 TYR A N 1
ATOM 607 C CA . TYR A 1 81 ? 13.555 -3.283 -8.57 1 86.88 81 TYR A CA 1
ATOM 608 C C . TYR A 1 81 ? 12.391 -2.469 -8.016 1 86.88 81 TYR A C 1
ATOM 610 O O . TYR A 1 81 ? 11.273 -2.979 -7.879 1 86.88 81 TYR A O 1
ATOM 618 N N . PRO A 1 82 ? 12.641 -1.301 -7.582 1 79.94 82 PRO A N 1
ATOM 619 C CA . PRO A 1 82 ? 11.562 -0.464 -7.059 1 79.94 82 PRO A CA 1
ATOM 620 C C . PRO A 1 82 ? 10.477 -0.178 -8.102 1 79.94 82 PRO A C 1
ATOM 622 O O . PRO A 1 82 ? 10.797 0.098 -9.266 1 79.94 82 PRO A O 1
ATOM 625 N N . LEU A 1 83 ? 9.328 -0.37 -7.734 1 77.12 83 LEU A N 1
ATOM 626 C CA . LEU A 1 83 ? 8.219 -0.023 -8.625 1 77.12 83 LEU A CA 1
ATOM 627 C C . LEU A 1 83 ? 7.848 1.448 -8.477 1 77.12 83 LEU A C 1
ATOM 629 O O . LEU A 1 83 ? 7.562 1.914 -7.375 1 77.12 83 LEU A O 1
ATOM 633 N N . GLU A 1 84 ? 8.484 2.457 -9.188 1 58.19 84 GLU A N 1
ATOM 634 C CA . GLU A 1 84 ? 8.594 3.912 -9.227 1 58.19 84 GLU A CA 1
ATOM 635 C C . GLU A 1 84 ? 7.352 4.574 -8.633 1 58.19 84 GLU A C 1
ATOM 637 O O . GLU A 1 84 ? 7.457 5.566 -7.906 1 58.19 84 GLU A O 1
ATOM 642 N N . HIS A 1 85 ? 6.188 4.352 -9.188 1 59.12 85 HIS A N 1
ATOM 643 C CA . HIS A 1 85 ? 5 5.121 -8.836 1 59.12 85 HIS A CA 1
ATOM 644 C C . HIS A 1 85 ? 4.219 4.445 -7.719 1 59.12 85 HIS A C 1
ATOM 646 O O . HIS A 1 85 ? 3.188 4.961 -7.277 1 59.12 85 HIS A O 1
ATOM 652 N N . GLY A 1 86 ? 4.965 3.697 -6.988 1 66.69 86 GLY A N 1
ATOM 653 C CA . GLY A 1 86 ? 4.309 3.023 -5.879 1 66.69 86 GLY A CA 1
ATOM 654 C C . GLY A 1 86 ? 3.117 2.188 -6.309 1 66.69 86 GLY A C 1
ATOM 655 O O . GLY A 1 86 ? 2.266 2.656 -7.07 1 66.69 86 GLY A O 1
ATOM 656 N N . VAL A 1 87 ? 3.172 0.98 -6.172 1 73.75 87 VAL A N 1
ATOM 657 C CA . VAL A 1 87 ? 2.15 -0.002 -6.52 1 73.75 87 VAL A CA 1
ATOM 658 C C . VAL A 1 87 ? 0.81 0.414 -5.918 1 73.75 87 VAL A C 1
ATOM 660 O O . VAL A 1 87 ? -0.247 -0.034 -6.371 1 73.75 87 VAL A O 1
ATOM 663 N N . GLY A 1 88 ? 0.88 1.472 -5.102 1 79.56 88 GLY A N 1
ATOM 664 C CA . GLY A 1 88 ? -0.326 1.936 -4.434 1 79.56 88 GLY A CA 1
ATOM 665 C C . GLY A 1 88 ? -1.284 2.654 -5.363 1 79.56 88 GLY A C 1
ATOM 666 O O . GLY A 1 88 ? -2.469 2.793 -5.059 1 79.56 88 GLY A O 1
ATOM 667 N N . THR A 1 89 ? -0.734 3.057 -6.562 1 86.94 89 THR A N 1
ATOM 668 C CA . THR A 1 89 ? -1.582 3.791 -7.496 1 86.94 89 THR A CA 1
ATOM 669 C C . THR A 1 89 ? -2.363 2.83 -8.383 1 86.94 89 THR A C 1
ATOM 671 O O . THR A 1 89 ? -3.314 3.232 -9.055 1 86.94 89 THR A O 1
ATOM 674 N N . LEU A 1 90 ? -1.981 1.58 -8.391 1 91 90 LEU A N 1
ATOM 675 C CA . LEU A 1 90 ? -2.68 0.598 -9.211 1 91 90 LEU A CA 1
ATOM 676 C C . LEU A 1 90 ? -4.035 0.248 -8.609 1 91 90 LEU A C 1
ATOM 678 O O . LEU A 1 90 ? -4.98 -0.073 -9.328 1 91 90 LEU A O 1
ATOM 682 N N . GLY A 1 91 ? -4.125 0.323 -7.309 1 92.62 91 GLY A N 1
ATOM 683 C CA . GLY A 1 91 ? -5.336 -0.027 -6.586 1 92.62 91 GLY A CA 1
ATOM 684 C C . GLY A 1 91 ? -5.191 0.091 -5.082 1 92.62 91 GLY A C 1
ATOM 685 O O . GLY A 1 91 ? -4.074 0.152 -4.562 1 92.62 91 GLY A O 1
ATOM 686 N N . PRO A 1 92 ? -6.316 0.151 -4.41 1 93.25 92 PRO A N 1
ATOM 687 C CA . PRO A 1 92 ? -6.281 0.367 -2.961 1 93.25 92 PRO A CA 1
ATOM 688 C C . PRO A 1 92 ? -5.699 -0.823 -2.201 1 93.25 92 PRO A C 1
ATOM 690 O O . PRO A 1 92 ? -5.234 -0.67 -1.068 1 93.25 92 PRO A O 1
ATOM 693 N N . HIS A 1 93 ? -5.688 -1.979 -2.857 1 94.88 93 HIS A N 1
ATOM 694 C CA . HIS A 1 93 ? -5.254 -3.188 -2.164 1 94.88 93 HIS A CA 1
ATOM 695 C C . HIS A 1 93 ? -4.027 -3.799 -2.834 1 94.88 93 HIS A C 1
ATOM 697 O O . HIS A 1 93 ? -3.779 -5 -2.705 1 94.88 93 HIS A O 1
ATOM 703 N N . VAL A 1 94 ? -3.275 -2.92 -3.514 1 94.38 94 VAL A N 1
ATOM 704 C CA . VAL A 1 94 ? -2.055 -3.383 -4.164 1 94.38 94 VAL A CA 1
ATOM 705 C C . VAL A 1 94 ? -0.843 -3.014 -3.311 1 94.38 94 VAL A C 1
ATOM 707 O O . VAL A 1 94 ? -0.729 -1.878 -2.842 1 94.38 94 VAL A O 1
ATOM 710 N N . ARG A 1 95 ? 0.018 -4.062 -3.088 1 92.44 95 ARG A N 1
ATOM 711 C CA . ARG A 1 95 ? 1.235 -3.914 -2.295 1 92.44 95 ARG A CA 1
ATOM 712 C C . ARG A 1 95 ? 2.453 -4.41 -3.066 1 92.44 95 ARG A C 1
ATOM 714 O O . ARG A 1 95 ? 2.316 -5.102 -4.078 1 92.44 95 ARG A O 1
ATOM 721 N N . SER A 1 96 ? 3.568 -3.977 -2.623 1 90.94 96 SER A N 1
ATOM 722 C CA . SER A 1 96 ? 4.801 -4.453 -3.236 1 90.94 96 SER A CA 1
ATOM 723 C C . SER A 1 96 ? 5.828 -4.852 -2.182 1 90.94 96 SER A C 1
ATOM 725 O O . SER A 1 96 ? 5.824 -4.312 -1.071 1 90.94 96 SER A O 1
ATOM 727 N N . LEU A 1 97 ? 6.637 -5.793 -2.514 1 90.19 97 LEU A N 1
ATOM 728 C CA . LEU A 1 97 ? 7.793 -6.234 -1.743 1 90.19 97 LEU A CA 1
ATOM 729 C C . LEU A 1 97 ? 9.055 -6.234 -2.604 1 90.19 97 LEU A C 1
ATOM 731 O O . LEU A 1 97 ? 9.094 -6.887 -3.65 1 90.19 97 LEU A O 1
ATOM 735 N N . LEU A 1 98 ? 10.023 -5.488 -2.135 1 88.75 98 LEU A N 1
ATOM 736 C CA . LEU A 1 98 ? 11.281 -5.426 -2.873 1 88.75 98 LEU A CA 1
ATOM 737 C C . LEU A 1 98 ? 12.156 -6.633 -2.562 1 88.75 98 LEU A C 1
ATOM 739 O O . LEU A 1 98 ? 12.344 -6.988 -1.397 1 88.75 98 LEU A O 1
ATOM 743 N N . LYS A 1 99 ? 12.586 -7.277 -3.639 1 90.94 99 LYS A N 1
ATOM 744 C CA . LYS A 1 99 ? 13.523 -8.383 -3.479 1 90.94 99 LYS A CA 1
ATOM 745 C C . LYS A 1 99 ? 14.961 -7.871 -3.385 1 90.94 99 LYS A C 1
ATOM 747 O O . LYS A 1 99 ? 15.32 -6.891 -4.043 1 90.94 99 LYS A O 1
ATOM 752 N N . PRO A 1 100 ? 15.883 -8.531 -2.484 1 91.19 100 PRO A N 1
ATOM 753 C CA . PRO A 1 100 ? 15.484 -9.625 -1.596 1 91.19 100 PRO A CA 1
ATOM 754 C C . PRO A 1 100 ? 14.695 -9.148 -0.385 1 91.19 100 PRO A C 1
ATOM 756 O O . PRO A 1 100 ? 14.953 -8.062 0.142 1 91.19 100 PRO A O 1
ATOM 759 N N . PHE A 1 101 ? 13.695 -9.898 -0.008 1 88.81 101 PHE A N 1
ATOM 760 C CA . PHE A 1 101 ? 12.938 -9.586 1.199 1 88.81 101 PHE A CA 1
ATOM 761 C C . PHE A 1 101 ? 13.047 -10.719 2.215 1 88.81 101 PHE A C 1
ATOM 763 O O . PHE A 1 101 ? 13.352 -11.859 1.855 1 88.81 101 PHE A O 1
ATOM 770 N N . GLU A 1 102 ? 12.883 -10.328 3.434 1 89.19 102 GLU A N 1
ATOM 771 C CA . GLU A 1 102 ? 12.797 -11.336 4.492 1 89.19 102 GLU A CA 1
ATOM 772 C C . GLU A 1 102 ? 11.398 -11.945 4.555 1 89.19 102 GLU A C 1
ATOM 774 O O . GLU A 1 102 ? 10.398 -11.258 4.355 1 89.19 102 GLU A O 1
ATOM 779 N N . LEU A 1 103 ? 11.414 -13.219 4.879 1 90.12 103 LEU A N 1
ATOM 780 C CA . LEU A 1 103 ? 10.133 -13.906 4.988 1 90.12 103 LEU A CA 1
ATOM 781 C C . LEU A 1 103 ? 9.219 -13.203 5.992 1 90.12 103 LEU A C 1
ATOM 783 O O . LEU A 1 103 ? 8 -13.156 5.801 1 90.12 103 LEU A O 1
ATOM 787 N N . GLU A 1 104 ? 9.82 -12.695 7.023 1 90.75 104 GLU A N 1
ATOM 788 C CA . GLU A 1 104 ? 9.055 -12 8.047 1 90.75 104 GLU A CA 1
ATOM 789 C C . GLU A 1 104 ? 8.297 -10.812 7.461 1 90.75 104 GLU A C 1
ATOM 791 O O . GLU A 1 104 ? 7.188 -10.5 7.895 1 90.75 104 GLU A O 1
ATOM 796 N N . GLU A 1 105 ? 8.906 -10.156 6.508 1 90.62 105 GLU A N 1
ATOM 797 C CA . GLU A 1 105 ? 8.25 -9.031 5.852 1 90.62 105 GLU A CA 1
ATOM 798 C C . GLU A 1 105 ? 7.012 -9.484 5.082 1 90.62 105 GLU A C 1
ATOM 800 O O . GLU A 1 105 ? 5.961 -8.844 5.156 1 90.62 105 GLU A O 1
ATOM 805 N N . LEU A 1 106 ? 7.168 -10.516 4.355 1 93.19 106 LEU A N 1
ATOM 806 C CA . LEU A 1 106 ? 6.039 -11.086 3.629 1 93.19 106 LEU A CA 1
ATOM 807 C C . LEU A 1 106 ? 4.938 -11.523 4.59 1 93.19 106 LEU A C 1
ATOM 809 O O . LEU A 1 106 ? 3.76 -11.242 4.363 1 93.19 106 LEU A O 1
ATOM 813 N N . GLU A 1 107 ? 5.332 -12.148 5.707 1 93.19 107 GLU A N 1
ATOM 814 C CA . GLU A 1 107 ? 4.371 -12.617 6.703 1 93.19 107 GLU A CA 1
ATOM 815 C C . GLU A 1 107 ? 3.594 -11.453 7.309 1 93.19 107 GLU A C 1
ATOM 817 O O . GLU A 1 107 ? 2.379 -11.539 7.496 1 93.19 107 GLU A O 1
ATOM 822 N N . GLU A 1 108 ? 4.309 -10.477 7.621 1 92.19 108 GLU A N 1
ATOM 823 C CA . GLU A 1 108 ? 3.668 -9.305 8.211 1 92.19 108 GLU A CA 1
ATOM 824 C C . GLU A 1 108 ? 2.654 -8.688 7.246 1 92.19 108 GLU A C 1
ATOM 826 O O . GLU A 1 108 ? 1.565 -8.281 7.66 1 92.19 108 GLU A O 1
ATOM 831 N N . LEU A 1 109 ? 3.02 -8.625 6.02 1 92.62 109 LEU A N 1
ATOM 832 C CA . LEU A 1 109 ? 2.117 -8.086 5.004 1 92.62 109 LEU A CA 1
ATOM 833 C C . LEU A 1 109 ? 0.865 -8.953 4.879 1 92.62 109 LEU A C 1
ATOM 835 O O . LEU A 1 109 ? -0.251 -8.43 4.836 1 92.62 109 LEU A O 1
ATOM 839 N N . LEU A 1 110 ? 1.037 -10.234 4.871 1 95.19 110 LEU A N 1
ATOM 840 C CA . LEU A 1 110 ? -0.087 -11.164 4.773 1 95.19 110 LEU A CA 1
ATOM 841 C C . LEU A 1 110 ? -0.974 -11.07 6.012 1 95.19 110 LEU A C 1
ATOM 843 O O . LEU A 1 110 ? -2.193 -11.219 5.918 1 95.19 110 LEU A O 1
ATOM 847 N N . ASP A 1 111 ? -0.327 -10.789 7.137 1 94.06 111 ASP A N 1
ATOM 848 C CA . ASP A 1 111 ? -1.096 -10.633 8.367 1 94.06 111 ASP A CA 1
ATOM 849 C C . ASP A 1 111 ? -2 -9.406 8.297 1 94.06 111 ASP A C 1
ATOM 851 O O . ASP A 1 111 ? -3.152 -9.453 8.734 1 94.06 111 ASP A O 1
ATOM 855 N N . VAL A 1 112 ? -1.49 -8.367 7.793 1 93.44 112 VAL A N 1
ATOM 856 C CA . VAL A 1 112 ? -2.264 -7.141 7.633 1 93.44 112 VAL A CA 1
ATOM 857 C C . VAL A 1 112 ? -3.459 -7.398 6.719 1 93.44 112 VAL A C 1
ATOM 859 O O . VAL A 1 112 ? -4.582 -6.996 7.023 1 93.44 112 VAL A O 1
ATOM 862 N N . ILE A 1 113 ? -3.229 -8.078 5.621 1 95 113 ILE A N 1
ATOM 863 C CA . ILE A 1 113 ? -4.266 -8.383 4.641 1 95 113 ILE A CA 1
ATOM 864 C C . ILE A 1 113 ? -5.328 -9.281 5.273 1 95 113 ILE A C 1
ATOM 866 O O . ILE A 1 113 ? -6.527 -9.031 5.137 1 95 113 ILE A O 1
ATOM 870 N N . ALA A 1 114 ? -4.852 -10.266 6.016 1 95.31 114 ALA A N 1
ATOM 871 C CA . ALA A 1 114 ? -5.777 -11.195 6.672 1 95.31 114 ALA A CA 1
ATOM 872 C C . ALA A 1 114 ? -6.676 -10.453 7.664 1 95.31 114 ALA A C 1
ATOM 874 O O . ALA A 1 114 ? -7.879 -10.719 7.734 1 95.31 114 ALA A O 1
ATOM 875 N N . SER A 1 115 ? -6.062 -9.586 8.398 1 93.12 115 SER A N 1
ATOM 876 C CA . SER A 1 115 ? -6.824 -8.82 9.375 1 93.12 115 SER A CA 1
ATOM 877 C C . SER A 1 115 ? -7.887 -7.961 8.695 1 93.12 115 SER A C 1
ATOM 879 O O . SER A 1 115 ? -9.008 -7.84 9.195 1 93.12 115 SER A O 1
ATOM 881 N N . HIS A 1 116 ? -7.52 -7.426 7.594 1 93.81 116 HIS A N 1
ATOM 882 C CA . HIS A 1 116 ? -8.461 -6.594 6.848 1 93.81 116 HIS A CA 1
ATOM 883 C C . HIS A 1 116 ? -9.625 -7.422 6.316 1 93.81 116 HIS A C 1
ATOM 885 O O . HIS A 1 116 ? -10.773 -6.996 6.383 1 93.81 116 HIS A O 1
ATOM 891 N N . LEU A 1 117 ? -9.328 -8.578 5.773 1 93.12 117 LEU A N 1
ATOM 892 C CA . LEU A 1 117 ? -10.336 -9.453 5.191 1 93.12 117 LEU A CA 1
ATOM 893 C C . LEU A 1 117 ? -11.32 -9.938 6.254 1 93.12 117 LEU A C 1
ATOM 895 O O . LEU A 1 117 ? -12.5 -10.148 5.965 1 93.12 117 LEU A O 1
ATOM 899 N N . GLN A 1 118 ? -10.82 -10.086 7.406 1 89.06 118 GLN A N 1
ATOM 900 C CA . GLN A 1 118 ? -11.672 -10.547 8.5 1 89.06 118 GLN A CA 1
ATOM 901 C C . GLN A 1 118 ? -12.617 -9.445 8.969 1 89.06 118 GLN A C 1
ATOM 903 O O . GLN A 1 118 ? -13.742 -9.727 9.391 1 89.06 118 GLN A O 1
ATOM 908 N N . SER A 1 119 ? -12.133 -8.234 9 1 80.31 119 SER A N 1
ATOM 909 C CA . SER A 1 119 ? -12.945 -7.113 9.453 1 80.31 119 SER A CA 1
ATOM 910 C C . SER A 1 119 ? -14.023 -6.77 8.43 1 80.31 119 SER A C 1
ATOM 912 O O . SER A 1 119 ? -15.062 -6.199 8.781 1 80.31 119 SER A O 1
ATOM 914 N N . ALA A 1 120 ? -13.758 -6.988 7.188 1 66.69 120 ALA A N 1
ATOM 915 C CA . ALA A 1 120 ? -14.734 -6.703 6.137 1 66.69 120 ALA A CA 1
ATOM 916 C C . ALA A 1 120 ? -15.844 -7.75 6.121 1 66.69 120 ALA A C 1
ATOM 918 O O . ALA A 1 120 ? -16.938 -7.5 5.598 1 66.69 120 ALA A O 1
ATOM 919 N N . SER A 1 121 ? -15.562 -9 6.562 1 56.44 121 SER A N 1
ATOM 920 C CA . SER A 1 121 ? -16.562 -10.062 6.594 1 56.44 121 SER A CA 1
ATOM 921 C C . SER A 1 121 ? -17.609 -9.805 7.672 1 56.44 121 SER A C 1
ATOM 923 O O . SER A 1 121 ? -17.266 -9.531 8.82 1 56.44 121 SER A O 1
ATOM 925 N N . PRO A 1 122 ? -18.938 -9.477 7.293 1 45.28 122 PRO A N 1
ATOM 926 C CA . PRO A 1 122 ? -19.984 -9.391 8.32 1 45.28 122 PRO A CA 1
ATOM 927 C C . PRO A 1 122 ? -19.984 -10.594 9.25 1 45.28 122 PRO A C 1
ATOM 929 O O . PRO A 1 122 ? -19.719 -11.719 8.82 1 45.28 122 PRO A O 1
ATOM 932 N N . ALA A 1 123 ? -19.953 -10.312 10.539 1 34.41 123 ALA A N 1
ATOM 933 C CA . ALA A 1 123 ? -20.438 -11.406 11.383 1 34.41 123 ALA A CA 1
ATOM 934 C C . ALA A 1 123 ? -21.828 -11.867 10.953 1 34.41 123 ALA A C 1
ATOM 936 O O . ALA A 1 123 ? -22.625 -11.07 10.469 1 34.41 123 ALA A O 1
ATOM 937 N N . MET B 1 1 ? -14.32 13.812 -0.492 1 95.94 1 MET B N 1
ATOM 938 C CA . MET B 1 1 ? -13.266 13.258 0.354 1 95.94 1 MET B CA 1
ATOM 939 C C . MET B 1 1 ? -12.602 14.352 1.187 1 95.94 1 MET B C 1
ATOM 941 O O . MET B 1 1 ? -12.188 15.375 0.65 1 95.94 1 MET B O 1
ATOM 945 N N . ARG B 1 2 ? -12.555 14.172 2.49 1 97.56 2 ARG B N 1
ATOM 946 C CA . ARG B 1 2 ? -11.93 15.125 3.395 1 97.56 2 ARG B CA 1
ATOM 947 C C . ARG B 1 2 ? -10.492 14.711 3.721 1 97.56 2 ARG B C 1
ATOM 949 O O . ARG B 1 2 ? -10.258 13.602 4.199 1 97.56 2 ARG B O 1
ATOM 956 N N . ILE B 1 3 ? -9.555 15.695 3.428 1 98.31 3 ILE B N 1
ATOM 957 C CA . ILE B 1 3 ? -8.133 15.383 3.572 1 98.31 3 ILE B CA 1
ATOM 958 C C . ILE B 1 3 ? -7.527 16.25 4.672 1 98.31 3 ILE B C 1
ATOM 960 O O . ILE B 1 3 ? -7.75 17.469 4.711 1 98.31 3 ILE B O 1
ATOM 964 N N . LEU B 1 4 ? -6.879 15.633 5.629 1 98.62 4 LEU B N 1
ATOM 965 C CA . LEU B 1 4 ? -6.031 16.344 6.578 1 98.62 4 LEU B CA 1
ATOM 966 C C . LEU B 1 4 ? -4.566 16.266 6.16 1 98.62 4 LEU B C 1
ATOM 968 O O . LEU B 1 4 ? -3.988 15.188 6.094 1 98.62 4 LEU B O 1
ATOM 972 N N . TYR B 1 5 ? -4.02 17.406 5.801 1 98.62 5 TYR B N 1
ATOM 973 C CA . TYR B 1 5 ? -2.637 17.5 5.34 1 98.62 5 TYR B CA 1
ATOM 974 C C . TYR B 1 5 ? -1.734 18.078 6.422 1 98.62 5 TYR B C 1
ATOM 976 O O . TYR B 1 5 ? -1.936 19.203 6.863 1 98.62 5 TYR B O 1
ATOM 984 N N . VAL B 1 6 ? -0.663 17.297 6.836 1 98.75 6 VAL B N 1
ATOM 985 C CA . VAL B 1 6 ? 0.208 17.656 7.949 1 98.75 6 VAL B CA 1
ATOM 986 C C . VAL B 1 6 ? 1.619 17.938 7.434 1 98.75 6 VAL B C 1
ATOM 988 O O . VAL B 1 6 ? 2.299 17.031 6.957 1 98.75 6 VAL B O 1
ATOM 991 N N . GLU B 1 7 ? 2.051 19.125 7.578 1 98.44 7 GLU B N 1
ATOM 992 C CA . GLU B 1 7 ? 3.316 19.625 7.039 1 98.44 7 GLU B CA 1
ATOM 993 C C . GLU B 1 7 ? 3.834 20.812 7.84 1 98.44 7 GLU B C 1
ATOM 995 O O . GLU B 1 7 ? 3.135 21.812 7.984 1 98.44 7 GLU B O 1
ATOM 1000 N N . ASP B 1 8 ? 5.039 20.656 8.352 1 98.19 8 ASP B N 1
ATOM 1001 C CA . ASP B 1 8 ? 5.539 21.688 9.266 1 98.19 8 ASP B CA 1
ATOM 1002 C C . ASP B 1 8 ? 6.078 22.891 8.492 1 98.19 8 ASP B C 1
ATOM 1004 O O . ASP B 1 8 ? 6.102 24 9.016 1 98.19 8 ASP B O 1
ATOM 1008 N N . ASN B 1 9 ? 6.574 22.719 7.266 1 97.44 9 ASN B N 1
ATOM 1009 C CA . ASN B 1 9 ? 7.02 23.828 6.438 1 97.44 9 ASN B CA 1
ATOM 1010 C C . ASN B 1 9 ? 5.844 24.625 5.887 1 97.44 9 ASN B C 1
ATOM 1012 O O . ASN B 1 9 ? 5.082 24.125 5.059 1 97.44 9 ASN B O 1
ATOM 1016 N N . CYS B 1 10 ? 5.723 25.812 6.301 1 97.31 10 CYS B N 1
ATOM 1017 C CA . CYS B 1 10 ? 4.559 26.641 5.988 1 97.31 10 CYS B CA 1
ATOM 1018 C C . CYS B 1 10 ? 4.402 26.812 4.484 1 97.31 10 CYS B C 1
ATOM 1020 O O . CYS B 1 10 ? 3.291 26.734 3.957 1 97.31 10 CYS B O 1
ATOM 1022 N N . GLU B 1 11 ? 5.477 27.109 3.779 1 97.06 11 GLU B N 1
ATOM 1023 C CA . GLU B 1 11 ? 5.422 27.328 2.338 1 97.06 11 GLU B CA 1
ATOM 1024 C C . GLU B 1 11 ? 4.973 26.062 1.604 1 97.06 11 GLU B C 1
ATOM 1026 O O . GLU B 1 11 ? 4.117 26.125 0.718 1 97.06 11 GLU B O 1
ATOM 1031 N N . LEU B 1 12 ? 5.543 24.938 1.967 1 96.19 12 LEU B N 1
ATOM 1032 C CA . LEU B 1 12 ? 5.176 23.672 1.353 1 96.19 12 LEU B CA 1
ATOM 1033 C C . LEU B 1 12 ? 3.738 23.297 1.695 1 96.19 12 LEU B C 1
ATOM 1035 O O . LEU B 1 12 ? 2.988 22.844 0.83 1 96.19 12 LEU B O 1
ATOM 1039 N N . ARG B 1 13 ? 3.391 23.453 2.951 1 97.56 13 ARG B N 1
ATOM 1040 C CA . ARG B 1 13 ? 2.049 23.156 3.436 1 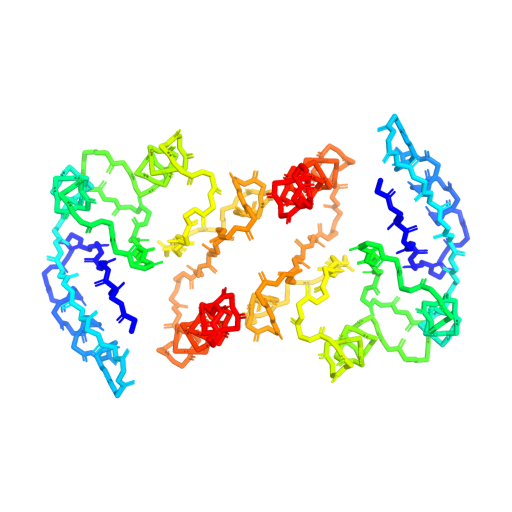97.56 13 ARG B CA 1
ATOM 1041 C C . ARG B 1 13 ? 0.991 23.906 2.633 1 97.56 13 ARG B C 1
ATOM 1043 O O . ARG B 1 13 ? 0.023 23.297 2.16 1 97.56 13 ARG B O 1
ATOM 1050 N N . ASP B 1 14 ? 1.23 25.234 2.455 1 96.56 14 ASP B N 1
ATOM 1051 C CA . ASP B 1 14 ? 0.27 26.062 1.735 1 96.56 14 ASP B CA 1
ATOM 1052 C C . ASP B 1 14 ? 0.214 25.688 0.257 1 96.56 14 ASP B C 1
ATOM 1054 O O . ASP B 1 14 ? -0.87 25.531 -0.312 1 96.56 14 ASP B O 1
ATOM 1058 N N . THR B 1 15 ? 1.395 25.5 -0.355 1 96.38 15 THR B N 1
ATOM 1059 C CA . THR B 1 15 ? 1.481 25.234 -1.785 1 96.38 15 THR B CA 1
ATOM 1060 C C . THR B 1 15 ? 0.873 23.875 -2.109 1 96.38 15 THR B C 1
ATOM 1062 O O . THR B 1 15 ? -0.022 23.766 -2.951 1 96.38 15 THR B O 1
ATOM 1065 N N . ILE B 1 16 ? 1.276 22.844 -1.425 1 96.06 16 ILE B N 1
ATOM 1066 C CA . ILE B 1 16 ? 0.815 21.5 -1.71 1 96.06 16 ILE B CA 1
ATOM 1067 C C . ILE B 1 16 ? -0.64 21.344 -1.272 1 96.06 16 ILE B C 1
ATOM 1069 O O . ILE B 1 16 ? -1.438 20.703 -1.96 1 96.06 16 ILE B O 1
ATOM 1073 N N . GLY B 1 17 ? -0.982 21.875 -0.077 1 96.69 17 GLY B N 1
ATOM 1074 C CA . GLY B 1 17 ? -2.367 21.859 0.369 1 96.69 17 GLY B CA 1
ATOM 1075 C C . GLY B 1 17 ? -3.332 22.406 -0.667 1 96.69 17 GLY B C 1
ATOM 1076 O O . GLY B 1 17 ? -4.371 21.797 -0.936 1 96.69 17 GLY B O 1
ATOM 1077 N N . LE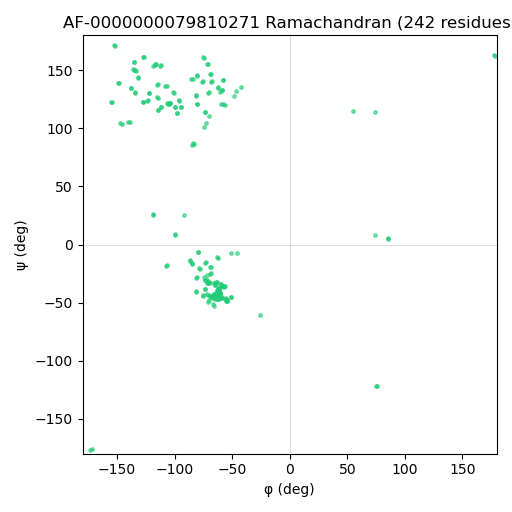U B 1 18 ? -2.971 23.516 -1.259 1 94.56 18 LEU B N 1
ATOM 1078 C CA . LEU B 1 18 ? -3.795 24.156 -2.279 1 94.56 18 LEU B CA 1
ATOM 1079 C C . LEU B 1 18 ? -3.904 23.266 -3.52 1 94.56 18 LEU B C 1
ATOM 1081 O O . LEU B 1 18 ? -4.992 23.109 -4.082 1 94.56 18 LEU B O 1
ATOM 1085 N N . LEU B 1 19 ? -2.803 22.703 -3.887 1 93.25 19 LEU B N 1
ATOM 1086 C CA . LEU B 1 19 ? -2.762 21.875 -5.094 1 93.25 19 LEU B CA 1
ATOM 1087 C C . LEU B 1 19 ? -3.561 20.594 -4.906 1 93.25 19 LEU B C 1
ATOM 1089 O O . LEU B 1 19 ? -4.043 20 -5.879 1 93.25 19 LEU B O 1
ATOM 1093 N N . MET B 1 20 ? -3.719 20.172 -3.645 1 95.25 20 MET B N 1
ATOM 1094 C CA . MET B 1 20 ? -4.457 18.953 -3.346 1 95.25 20 MET B CA 1
ATOM 1095 C C . MET B 1 20 ? -5.961 19.188 -3.4 1 95.25 20 MET B C 1
ATOM 1097 O O . MET B 1 20 ? -6.742 18.25 -3.518 1 95.25 20 MET B O 1
ATOM 1101 N N . GLU B 1 21 ? -6.344 20.391 -3.293 1 93.06 21 GLU B N 1
ATOM 1102 C CA . GLU B 1 21 ? -7.766 20.703 -3.381 1 93.06 21 GLU B CA 1
ATOM 1103 C C . GLU B 1 21 ? -8.297 20.469 -4.789 1 93.06 21 GLU B C 1
ATOM 1105 O O . GLU B 1 21 ? -7.574 20.641 -5.77 1 93.06 21 GLU B O 1
ATOM 1110 N N . GLY B 1 22 ? -9.461 19.938 -4.934 1 86.62 22 GLY B N 1
ATOM 1111 C CA . GLY B 1 22 ? -10.102 19.688 -6.211 1 86.62 22 GLY B CA 1
ATOM 1112 C C . GLY B 1 22 ? -11.539 19.234 -6.074 1 86.62 22 GLY B C 1
ATOM 1113 O O . GLY B 1 22 ? -12.117 19.297 -4.988 1 86.62 22 GLY B O 1
ATOM 1114 N N . GLU B 1 23 ? -12.102 18.922 -7.215 1 83.56 23 GLU B N 1
ATOM 1115 C CA . GLU B 1 23 ? -13.492 18.484 -7.18 1 83.56 23 GLU B CA 1
ATOM 1116 C C . GLU B 1 23 ? -13.664 17.266 -6.277 1 83.56 23 GLU B C 1
ATOM 1118 O O . GLU B 1 23 ? -12.984 16.25 -6.457 1 83.56 23 GLU B O 1
ATOM 1123 N N . GLY B 1 24 ? -14.445 17.406 -5.324 1 92.88 24 GLY B N 1
ATOM 1124 C CA . GLY B 1 24 ? -14.797 16.328 -4.422 1 92.88 24 GLY B CA 1
ATOM 1125 C C . GLY B 1 24 ? -13.805 16.156 -3.281 1 92.88 24 GLY B C 1
ATOM 1126 O O . GLY B 1 24 ? -13.875 15.18 -2.533 1 92.88 24 GLY B O 1
ATOM 1127 N N . ARG B 1 25 ? -12.805 17.156 -3.256 1 95.94 25 ARG B N 1
ATOM 1128 C CA . ARG B 1 25 ? -11.812 17.078 -2.189 1 95.94 25 ARG B CA 1
ATOM 1129 C C . ARG B 1 25 ? -11.797 18.359 -1.362 1 95.94 25 ARG B C 1
ATOM 1131 O O . ARG B 1 25 ? -11.766 19.453 -1.915 1 95.94 25 ARG B O 1
ATOM 1138 N N . THR B 1 26 ? -11.844 18.266 -0.126 1 96.31 26 THR B N 1
ATOM 1139 C CA . THR B 1 26 ? -11.594 19.359 0.809 1 96.31 26 THR B CA 1
ATOM 1140 C C . THR B 1 26 ? -10.344 19.078 1.644 1 96.31 26 THR B C 1
ATOM 1142 O O . THR B 1 26 ? -10.125 17.938 2.08 1 96.31 26 THR B O 1
ATOM 1145 N N . VAL B 1 27 ? -9.531 20.141 1.818 1 97.88 27 VAL B N 1
ATOM 1146 C CA . VAL B 1 27 ? -8.25 19.938 2.484 1 97.88 27 VAL B CA 1
ATOM 1147 C C . VAL B 1 27 ? -8.148 20.859 3.699 1 97.88 27 VAL B C 1
ATOM 1149 O O . VAL B 1 27 ? -8.406 22.062 3.602 1 97.88 27 VAL B O 1
ATOM 1152 N N . VAL B 1 28 ? -7.91 20.312 4.801 1 97.44 28 VAL B N 1
ATOM 1153 C CA . VAL B 1 28 ? -7.52 21.031 6.012 1 97.44 28 VAL B CA 1
ATOM 1154 C C . VAL B 1 28 ? -6.043 20.766 6.305 1 97.44 28 VAL B C 1
ATOM 1156 O O . VAL B 1 28 ? -5.555 19.641 6.16 1 97.44 28 VAL B O 1
ATOM 1159 N N . THR B 1 29 ? -5.355 21.797 6.656 1 98.06 29 THR B N 1
ATOM 1160 C CA . THR B 1 29 ? -3.924 21.641 6.875 1 98.06 29 THR B CA 1
ATOM 1161 C C . THR B 1 29 ? -3.561 21.922 8.328 1 98.06 29 THR B C 1
ATOM 1163 O O . THR B 1 29 ? -4.305 22.609 9.039 1 98.06 29 THR B O 1
ATOM 1166 N N . CYS B 1 30 ? -2.494 21.391 8.789 1 97.88 30 CYS B N 1
ATOM 1167 C CA . CYS B 1 30 ? -1.907 21.719 10.078 1 97.88 30 CYS B CA 1
ATOM 1168 C C . CYS B 1 30 ? -0.402 21.484 10.07 1 97.88 30 CYS B C 1
ATOM 1170 O O . CYS B 1 30 ? 0.14 20.938 9.109 1 97.88 30 CYS B O 1
ATOM 1172 N N . ALA B 1 31 ? 0.249 21.938 11.172 1 98.25 31 ALA B N 1
ATOM 1173 C CA . ALA B 1 31 ? 1.705 22.031 11.109 1 98.25 31 ALA B CA 1
ATOM 1174 C C . ALA B 1 31 ? 2.361 20.938 11.945 1 98.25 31 ALA B C 1
ATOM 1176 O O . ALA B 1 31 ? 3.562 20.688 11.82 1 98.25 31 ALA B O 1
ATOM 1177 N N . THR B 1 32 ? 1.593 20.328 12.875 1 98.31 32 THR B N 1
ATOM 1178 C CA . THR B 1 32 ? 2.188 19.344 13.773 1 98.31 32 THR B CA 1
ATOM 1179 C C . THR B 1 32 ? 1.289 18.125 13.898 1 98.31 32 THR B C 1
ATOM 1181 O O . THR B 1 32 ? 0.089 18.188 13.625 1 98.31 32 THR B O 1
ATOM 1184 N N . ALA B 1 33 ? 1.869 17 14.266 1 98.62 33 ALA B N 1
ATOM 1185 C CA . ALA B 1 33 ? 1.11 15.766 14.5 1 98.62 33 ALA B CA 1
ATOM 1186 C C . ALA B 1 33 ? 0.104 15.953 15.633 1 98.62 33 ALA B C 1
ATOM 1188 O O . ALA B 1 33 ? -1.002 15.414 15.586 1 98.62 33 ALA B O 1
ATOM 1189 N N . GLU B 1 34 ? 0.507 16.703 16.641 1 97.88 34 GLU B N 1
ATOM 1190 C CA . GLU B 1 34 ? -0.38 16.969 17.781 1 97.88 34 GLU B CA 1
ATOM 1191 C C . GLU B 1 34 ? -1.64 17.703 17.312 1 97.88 34 GLU B C 1
ATOM 1193 O O . GLU B 1 34 ? -2.75 17.344 17.719 1 97.88 34 GLU B O 1
ATOM 1198 N N . GLU B 1 35 ? -1.429 18.688 16.484 1 97.62 35 GLU B N 1
ATOM 1199 C CA . GLU B 1 35 ? -2.566 19.422 15.938 1 97.62 35 GLU B CA 1
ATOM 1200 C C . GLU B 1 35 ? -3.447 18.516 15.086 1 97.62 35 GLU B C 1
ATOM 1202 O O . GLU B 1 35 ? -4.676 18.625 15.109 1 97.62 35 GLU B O 1
ATOM 1207 N N . ALA B 1 36 ? -2.785 17.656 14.336 1 98.5 36 ALA B N 1
ATOM 1208 C CA . ALA B 1 36 ? -3.523 16.719 13.484 1 98.5 36 ALA B CA 1
ATOM 1209 C C . ALA B 1 36 ? -4.438 15.828 14.312 1 98.5 36 ALA B C 1
ATOM 1211 O O . ALA B 1 36 ? -5.594 15.609 13.945 1 98.5 36 ALA B O 1
ATOM 1212 N N . LEU B 1 37 ? -3.914 15.281 15.43 1 98.06 37 LEU B N 1
ATOM 1213 C CA . LEU B 1 37 ? -4.703 14.414 16.297 1 98.06 37 LEU B CA 1
ATOM 1214 C C . LEU B 1 37 ? -5.906 15.164 16.859 1 98.06 37 LEU B C 1
ATOM 1216 O O . LEU B 1 37 ? -7.004 14.602 16.953 1 98.06 37 LEU B O 1
ATOM 1220 N N . GLN B 1 38 ? -5.664 16.422 17.188 1 97.06 38 GLN B N 1
ATOM 1221 C CA . GLN B 1 38 ? -6.75 17.234 17.719 1 97.06 38 GLN B CA 1
ATOM 1222 C C . GLN B 1 38 ? -7.832 17.469 16.672 1 97.06 38 GLN B C 1
ATOM 1224 O O . GLN B 1 38 ? -9.023 17.297 16.938 1 97.06 38 GLN B O 1
ATOM 1229 N N . ARG B 1 39 ? -7.426 17.812 15.453 1 96.75 39 ARG B N 1
ATOM 1230 C CA . ARG B 1 39 ? -8.359 18.125 14.375 1 96.75 39 ARG B CA 1
ATOM 1231 C C . ARG B 1 39 ? -9.094 16.875 13.906 1 96.75 39 ARG B C 1
ATOM 1233 O O . ARG B 1 39 ? -10.258 16.953 13.508 1 96.75 39 ARG B O 1
ATOM 1240 N N . ASP B 1 40 ? -8.438 15.742 13.961 1 97.06 40 ASP B N 1
ATOM 1241 C CA . ASP B 1 40 ? -8.992 14.492 13.445 1 97.06 40 ASP B CA 1
ATOM 1242 C C . ASP B 1 40 ? -9.875 13.812 14.484 1 97.06 40 ASP B C 1
ATOM 1244 O O . ASP B 1 40 ? -10.656 12.922 14.156 1 97.06 40 ASP B O 1
ATOM 1248 N N . ALA B 1 41 ? -9.773 14.195 15.773 1 92.94 41 ALA B N 1
ATOM 1249 C CA . ALA B 1 41 ? -10.469 13.555 16.891 1 92.94 41 ALA B CA 1
ATOM 1250 C C . ALA B 1 41 ? -11.969 13.805 16.812 1 92.94 41 ALA B C 1
ATOM 1252 O O . ALA B 1 41 ? -12.766 12.898 17.078 1 92.94 41 ALA B O 1
ATOM 1253 N N . ALA B 1 42 ? -12.375 15.047 16.531 1 87.19 42 ALA B N 1
ATOM 1254 C CA . ALA B 1 42 ? -13.789 15.391 16.531 1 87.19 42 ALA B CA 1
ATOM 1255 C C . ALA B 1 42 ? -14.516 14.75 15.352 1 87.19 42 ALA B C 1
ATOM 1257 O O . ALA B 1 42 ? -15.594 14.18 15.516 1 87.19 42 ALA B O 1
ATOM 1258 N N . GLN B 1 43 ? -14.016 14.852 14.227 1 92.5 43 GLN B N 1
ATOM 1259 C CA . GLN B 1 43 ? -14.539 14.234 13.008 1 92.5 43 GLN B CA 1
ATOM 1260 C C . GLN B 1 43 ? -13.398 13.711 12.133 1 92.5 43 GLN B C 1
ATOM 1262 O O . GLN B 1 43 ? -12.734 14.484 11.445 1 92.5 43 GLN B O 1
ATOM 1267 N N . PRO B 1 44 ? -13.289 12.406 12.164 1 96.25 44 PRO B N 1
ATOM 1268 C CA . PRO B 1 44 ? -12.156 11.844 11.414 1 96.25 44 PRO B CA 1
ATOM 1269 C C . PRO B 1 44 ? -12.195 12.211 9.93 1 96.25 44 PRO B C 1
ATOM 1271 O O . PRO B 1 44 ? -13.266 12.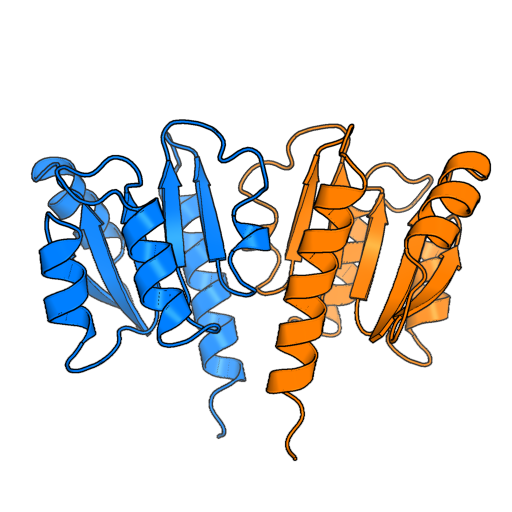195 9.32 1 96.25 44 PRO B O 1
ATOM 1274 N N . HIS B 1 45 ? -11.047 12.656 9.43 1 98.19 45 HIS B N 1
ATOM 1275 C CA . HIS B 1 45 ? -10.914 12.883 7.992 1 98.19 45 HIS B CA 1
ATOM 1276 C C . HIS B 1 45 ? -10.867 11.57 7.227 1 98.19 45 HIS B C 1
ATOM 1278 O O . HIS B 1 45 ? -10.594 10.516 7.809 1 98.19 45 HIS B O 1
ATOM 1284 N N . ASP B 1 46 ? -11.25 11.641 5.969 1 97.62 46 ASP B N 1
ATOM 1285 C CA . ASP B 1 46 ? -11.25 10.43 5.152 1 97.62 46 ASP B CA 1
ATOM 1286 C C . ASP B 1 46 ? -9.828 9.898 4.957 1 97.62 46 ASP B C 1
ATOM 1288 O O . ASP B 1 46 ? -9.625 8.688 4.879 1 97.62 46 ASP B O 1
ATOM 1292 N N . VAL B 1 47 ? -8.852 10.82 4.855 1 98.12 47 VAL B N 1
ATOM 1293 C CA . VAL B 1 47 ? -7.453 10.445 4.688 1 98.12 47 VAL B CA 1
ATOM 1294 C C . VAL B 1 47 ? -6.555 11.492 5.332 1 98.12 47 VAL B C 1
ATOM 1296 O O . VAL B 1 47 ? -6.848 12.695 5.273 1 98.12 47 VAL B O 1
ATOM 1299 N N . VAL B 1 48 ? -5.523 11.023 5.992 1 98.62 48 VAL B N 1
ATOM 1300 C CA . VAL B 1 48 ? -4.484 11.898 6.523 1 98.62 48 VAL B CA 1
ATOM 1301 C C . VAL B 1 48 ? -3.217 11.766 5.68 1 98.62 48 VAL B C 1
ATOM 1303 O O . VAL B 1 48 ? -2.727 10.656 5.453 1 98.62 48 VAL B O 1
ATOM 1306 N N . VAL B 1 49 ? -2.756 12.828 5.125 1 98.38 49 VAL B N 1
ATOM 1307 C CA . VAL B 1 49 ? -1.484 12.914 4.414 1 98.38 49 VAL B CA 1
ATOM 1308 C C . VAL B 1 49 ? -0.457 13.648 5.273 1 98.38 49 VAL B C 1
ATOM 1310 O O . VAL B 1 49 ? -0.65 14.812 5.625 1 98.38 49 VAL B O 1
ATOM 1313 N N . SER B 1 50 ? 0.646 12.984 5.57 1 98.44 50 SER B N 1
ATOM 1314 C CA . SER B 1 50 ? 1.535 13.57 6.57 1 98.44 50 SER B CA 1
ATOM 1315 C C . SER B 1 50 ? 2.996 13.438 6.156 1 98.44 50 SER B C 1
ATOM 1317 O O . SER B 1 50 ? 3.42 12.383 5.684 1 98.44 50 SER B O 1
ATOM 1319 N N . ASP B 1 51 ? 3.719 14.508 6.305 1 97.88 51 ASP B N 1
ATOM 1320 C CA . ASP B 1 51 ? 5.172 14.375 6.348 1 97.88 51 ASP B CA 1
ATOM 1321 C C . ASP B 1 51 ? 5.605 13.445 7.48 1 97.88 51 ASP B C 1
ATOM 1323 O O . ASP B 1 51 ? 5.016 13.461 8.562 1 97.88 51 ASP B O 1
ATOM 1327 N N . VAL B 1 52 ? 6.609 12.672 7.199 1 96.5 52 VAL B N 1
ATOM 1328 C CA . VAL B 1 52 ? 7.156 11.82 8.25 1 96.5 52 VAL B CA 1
ATOM 1329 C C . VAL B 1 52 ? 7.988 12.656 9.211 1 96.5 52 VAL B C 1
ATOM 1331 O O . VAL B 1 52 ? 7.926 12.461 10.43 1 96.5 52 VAL B O 1
ATOM 1334 N N . SER B 1 53 ? 8.797 13.539 8.602 1 96.88 53 SER B N 1
ATOM 1335 C CA . SER B 1 53 ? 9.688 14.367 9.398 1 96.88 53 SER B CA 1
ATOM 1336 C C . SER B 1 53 ? 8.969 15.602 9.93 1 96.88 53 SER B C 1
ATOM 1338 O O . SER B 1 53 ? 8.984 16.656 9.289 1 96.88 53 SER B O 1
ATOM 1340 N N . LEU B 1 54 ? 8.336 15.531 11.031 1 98.12 54 LEU B N 1
ATOM 1341 C CA . LEU B 1 54 ? 7.656 16.609 11.734 1 98.12 54 LEU B CA 1
ATOM 1342 C C . LEU B 1 54 ? 8.359 16.938 13.047 1 98.12 54 LEU B C 1
ATOM 1344 O O . LEU B 1 54 ? 9.062 16.094 13.602 1 98.12 54 LEU B O 1
ATOM 1348 N N . PRO B 1 55 ? 8.203 18.203 13.516 1 97.06 55 PRO B N 1
ATOM 1349 C CA . PRO B 1 55 ? 8.68 18.484 14.867 1 97.06 55 PRO B CA 1
ATOM 1350 C C . PRO B 1 55 ? 7.855 17.781 15.945 1 97.06 55 PRO B C 1
ATOM 1352 O O . PRO B 1 55 ? 6.641 17.625 15.797 1 97.06 55 PRO B O 1
ATOM 1355 N N . GLY B 1 56 ? 8.508 17.391 17.016 1 97.06 56 GLY B N 1
ATOM 1356 C CA . GLY B 1 56 ? 7.773 16.672 18.031 1 97.06 56 GLY B CA 1
ATOM 1357 C C . GLY B 1 56 ? 7.473 15.227 17.656 1 97.06 56 GLY B C 1
ATOM 1358 O O . GLY B 1 56 ? 8.375 14.469 17.312 1 97.06 56 GLY B O 1
ATOM 1359 N N . MET B 1 57 ? 6.172 14.93 17.641 1 97.5 57 MET B N 1
ATOM 1360 C CA . MET B 1 57 ? 5.719 13.609 17.219 1 97.5 57 MET B CA 1
ATOM 1361 C C . MET B 1 57 ? 5.914 13.43 15.711 1 97.5 57 MET B C 1
ATOM 1363 O O . MET B 1 57 ? 5.555 14.312 14.93 1 97.5 57 MET B O 1
ATOM 1367 N N . SER B 1 58 ? 6.523 12.328 15.32 1 97.31 58 SER B N 1
ATOM 1368 C CA . SER B 1 58 ? 6.797 12.094 13.906 1 97.31 58 SER B CA 1
ATOM 1369 C C . SER B 1 58 ? 5.523 11.711 13.156 1 97.31 58 SER B C 1
ATOM 1371 O O . SER B 1 58 ? 4.531 11.312 13.773 1 97.31 58 SER B O 1
ATOM 1373 N N . GLY B 1 59 ? 5.566 11.859 11.867 1 97.75 59 GLY B N 1
ATOM 1374 C CA . GLY B 1 59 ? 4.457 11.383 11.055 1 97.75 59 GLY B CA 1
ATOM 1375 C C . GLY B 1 59 ? 4.18 9.906 11.227 1 97.75 59 GLY B C 1
ATOM 1376 O O . GLY B 1 59 ? 3.029 9.469 11.148 1 97.75 59 GLY B O 1
ATOM 1377 N N . LEU B 1 60 ? 5.258 9.125 11.422 1 95.81 60 LEU B N 1
ATOM 1378 C CA . LEU B 1 60 ? 5.105 7.691 11.656 1 95.81 60 LEU B CA 1
ATOM 1379 C C . LEU B 1 60 ? 4.367 7.43 12.961 1 95.81 60 LEU B C 1
ATOM 1381 O O . LEU B 1 60 ? 3.486 6.57 13.023 1 95.81 60 LEU B O 1
ATOM 1385 N N . ASP B 1 61 ? 4.727 8.148 13.969 1 97.12 61 ASP B N 1
ATOM 1386 C CA . ASP B 1 61 ? 4.027 8.031 15.25 1 97.12 61 ASP B CA 1
ATOM 1387 C C . ASP B 1 61 ? 2.568 8.461 15.117 1 97.12 61 ASP B C 1
ATOM 1389 O O . ASP B 1 61 ? 1.678 7.832 15.695 1 97.12 61 ASP B O 1
ATOM 1393 N N . LEU B 1 62 ? 2.346 9.562 14.391 1 98.31 62 LEU B N 1
ATOM 1394 C CA . LEU B 1 62 ? 0.983 9.992 14.102 1 98.31 62 LEU B CA 1
ATOM 1395 C C . LEU B 1 62 ? 0.18 8.875 13.453 1 98.31 62 LEU B C 1
ATOM 1397 O O . LEU B 1 62 ? -0.937 8.57 13.891 1 98.31 62 LEU B O 1
ATOM 1401 N N . CYS B 1 63 ? 0.74 8.25 12.469 1 97.69 63 CYS B N 1
ATOM 1402 C CA . CYS B 1 63 ? 0.106 7.133 11.766 1 97.69 63 CYS B CA 1
ATOM 1403 C C . CYS B 1 63 ? -0.276 6.027 12.742 1 97.69 63 CYS B C 1
ATOM 1405 O O . CYS B 1 63 ? -1.412 5.551 12.734 1 97.69 63 CYS B O 1
ATOM 1407 N N . ARG B 1 64 ? 0.639 5.68 13.609 1 96.88 64 ARG B N 1
ATOM 1408 C CA . ARG B 1 64 ? 0.397 4.605 14.562 1 96.88 64 ARG B CA 1
ATOM 1409 C C . ARG B 1 64 ? -0.756 4.957 15.5 1 96.88 64 ARG B C 1
ATOM 1411 O O . ARG B 1 64 ? -1.577 4.098 15.828 1 96.88 64 ARG B O 1
ATOM 1418 N N . HIS B 1 65 ? -0.81 6.191 15.922 1 97.62 65 HIS B N 1
ATOM 1419 C CA . HIS B 1 65 ? -1.892 6.652 16.781 1 97.62 65 HIS B CA 1
ATOM 1420 C C . HIS B 1 65 ? -3.24 6.547 16.078 1 97.62 65 HIS B C 1
ATOM 1422 O O . HIS B 1 65 ? -4.219 6.078 16.672 1 97.62 65 HIS B O 1
ATOM 1428 N N . LEU B 1 66 ? -3.283 6.996 14.875 1 97.81 66 LEU B N 1
ATOM 1429 C CA . LEU B 1 66 ? -4.523 6.969 14.109 1 97.81 66 LEU B CA 1
ATOM 1430 C C . LEU B 1 66 ? -5.004 5.539 13.898 1 97.81 66 LEU B C 1
ATOM 1432 O O . LEU B 1 66 ? -6.199 5.254 14.031 1 97.81 66 LEU B O 1
ATOM 1436 N N . LEU B 1 67 ? -4.043 4.625 13.625 1 96.31 67 LEU B N 1
ATOM 1437 C CA . LEU B 1 67 ? -4.383 3.23 13.352 1 96.31 67 LEU B CA 1
ATOM 1438 C C . LEU B 1 67 ? -4.832 2.523 14.625 1 96.31 67 LEU B C 1
ATOM 1440 O O . LEU B 1 67 ? -5.641 1.593 14.57 1 96.31 67 LEU B O 1
ATOM 1444 N N . ALA B 1 68 ? -4.227 2.943 15.781 1 95.75 68 ALA B N 1
ATOM 1445 C CA . ALA B 1 68 ? -4.641 2.369 17.062 1 95.75 68 ALA B CA 1
ATOM 1446 C C . ALA B 1 68 ? -6.121 2.619 17.312 1 95.75 68 ALA B C 1
ATOM 1448 O O . ALA B 1 68 ? -6.809 1.773 17.891 1 95.75 68 ALA B O 1
ATOM 1449 N N . SER B 1 69 ? -6.59 3.752 16.859 1 94.12 69 SER B N 1
ATOM 1450 C CA . SER B 1 69 ? -7.996 4.105 17.031 1 94.12 69 SER B CA 1
ATOM 1451 C C . SER B 1 69 ? -8.867 3.432 15.977 1 94.12 69 SER B C 1
ATOM 1453 O O . SER B 1 69 ? -9.992 3.01 16.266 1 94.12 69 SER B O 1
ATOM 1455 N N . ASN B 1 70 ? -8.484 3.346 14.828 1 94.88 70 ASN B N 1
ATOM 1456 C CA . ASN B 1 70 ? -9.164 2.717 13.695 1 94.88 70 ASN B CA 1
ATOM 1457 C C . ASN B 1 70 ? -8.164 2.102 12.719 1 94.88 70 ASN B C 1
ATOM 1459 O O . ASN B 1 70 ? -7.59 2.805 11.891 1 94.88 70 ASN B O 1
ATOM 1463 N N . PRO B 1 71 ? -8.039 0.811 12.742 1 94.12 71 PRO B N 1
ATOM 1464 C CA . PRO B 1 71 ? -7.035 0.139 11.906 1 94.12 71 PRO B CA 1
ATOM 1465 C C . PRO B 1 71 ? -7.277 0.331 10.414 1 94.12 71 PRO B C 1
ATOM 1467 O O . PRO B 1 71 ? -6.402 0.032 9.602 1 94.12 71 PRO B O 1
ATOM 1470 N N . GLN B 1 72 ? -8.43 0.854 10.062 1 93.94 72 GLN B N 1
ATOM 1471 C CA . GLN B 1 72 ? -8.781 0.986 8.648 1 93.94 72 GLN B CA 1
ATOM 1472 C C . GLN B 1 72 ? -8.531 2.406 8.148 1 93.94 72 GLN B C 1
ATOM 1474 O O . GLN B 1 72 ? -8.93 2.76 7.039 1 93.94 72 GLN B O 1
ATOM 1479 N N . ARG B 1 73 ? -7.902 3.201 8.969 1 96.38 73 ARG B N 1
ATOM 1480 C CA . ARG B 1 73 ? -7.664 4.594 8.609 1 96.38 73 ARG B CA 1
ATOM 1481 C C . ARG B 1 73 ? -6.781 4.699 7.371 1 96.38 73 ARG B C 1
ATOM 1483 O O . ARG B 1 73 ? -5.793 3.971 7.242 1 96.38 73 ARG B O 1
ATOM 1490 N N . TRP B 1 74 ? -7.16 5.57 6.445 1 97.38 74 TRP B N 1
ATOM 1491 C CA . TRP B 1 74 ? -6.293 5.895 5.312 1 97.38 74 TRP B CA 1
ATOM 1492 C C . TRP B 1 74 ? -5.23 6.91 5.715 1 97.38 74 TRP B C 1
ATOM 1494 O O . TRP B 1 74 ? -5.551 8.008 6.184 1 97.38 74 TRP B O 1
ATOM 1504 N N . VAL B 1 75 ? -3.975 6.504 5.551 1 97.25 75 VAL B N 1
ATOM 1505 C CA . VAL B 1 75 ? -2.854 7.387 5.855 1 97.25 75 VAL B CA 1
ATOM 1506 C C . VAL B 1 75 ? -1.828 7.332 4.727 1 97.25 75 VAL B C 1
ATOM 1508 O O . VAL B 1 75 ? -1.471 6.25 4.254 1 97.25 75 VAL B O 1
ATOM 1511 N N . VAL B 1 76 ? -1.404 8.469 4.262 1 96.06 76 VAL B N 1
ATOM 1512 C CA . VAL B 1 76 ? -0.304 8.586 3.311 1 96.06 76 VAL B CA 1
ATOM 1513 C C . VAL B 1 76 ? 0.891 9.258 3.982 1 96.06 76 VAL B C 1
ATOM 1515 O O . VAL B 1 76 ? 0.802 10.414 4.414 1 96.06 76 VAL B O 1
ATOM 1518 N N . LEU B 1 77 ? 1.972 8.539 4.047 1 95.44 77 LEU B N 1
ATOM 1519 C CA . LEU B 1 77 ? 3.188 9.062 4.66 1 95.44 77 LEU B CA 1
ATOM 1520 C C . LEU B 1 77 ? 4.168 9.555 3.6 1 95.44 77 LEU B C 1
ATOM 1522 O O . LEU B 1 77 ? 4.582 8.781 2.73 1 95.44 77 LEU B O 1
ATOM 1526 N N . CYS B 1 78 ? 4.477 10.828 3.645 1 95.06 78 CYS B N 1
ATOM 1527 C CA . CYS B 1 78 ? 5.488 11.414 2.768 1 95.06 78 CYS B CA 1
ATOM 1528 C C . CYS B 1 78 ? 6.848 11.453 3.455 1 95.06 78 CYS B C 1
ATOM 1530 O O . CYS B 1 78 ? 7.008 12.102 4.488 1 95.06 78 CYS B O 1
ATOM 1532 N N . SER B 1 79 ? 7.816 10.766 2.889 1 92.56 79 SER B N 1
ATOM 1533 C CA . SER B 1 79 ? 9.094 10.609 3.578 1 92.56 79 SER B CA 1
ATOM 1534 C C . SER B 1 79 ? 10.258 10.922 2.65 1 92.56 79 SER B C 1
ATOM 1536 O O . SER B 1 79 ? 10.227 10.586 1.465 1 92.56 79 SER B O 1
ATOM 1538 N N . GLY B 1 80 ? 11.281 11.523 3.18 1 91.44 80 GLY B N 1
ATOM 1539 C CA . GLY B 1 80 ? 12.508 11.781 2.443 1 91.44 80 GLY B CA 1
ATOM 1540 C C . GLY B 1 80 ? 13.414 10.57 2.342 1 91.44 80 GLY B C 1
ATOM 1541 O O . GLY B 1 80 ? 14.445 10.617 1.67 1 91.44 80 GLY B O 1
ATOM 1542 N N . TYR B 1 81 ? 13.125 9.5 2.982 1 87 81 TYR B N 1
ATOM 1543 C CA . TYR B 1 81 ? 13.867 8.242 2.971 1 87 81 TYR B CA 1
ATOM 1544 C C . TYR B 1 81 ? 12.922 7.055 2.834 1 87 81 TYR B C 1
ATOM 1546 O O . TYR B 1 81 ? 11.734 7.156 3.152 1 87 81 TYR B O 1
ATOM 1554 N N . PRO B 1 82 ? 13.367 6.047 2.266 1 80.25 82 PRO B N 1
ATOM 1555 C CA . PRO B 1 82 ? 12.516 4.867 2.135 1 80.25 82 PRO B CA 1
ATOM 1556 C C . PRO B 1 82 ? 12.055 4.312 3.484 1 80.25 82 PRO B C 1
ATOM 1558 O O . PRO B 1 82 ? 12.859 4.227 4.422 1 80.25 82 PRO B O 1
ATOM 1561 N N . LEU B 1 83 ? 10.828 4.234 3.725 1 76.12 83 LEU B N 1
ATOM 1562 C CA . LEU B 1 83 ? 10.312 3.623 4.945 1 76.12 83 LEU B CA 1
ATOM 1563 C C . LEU B 1 83 ? 10.422 2.104 4.879 1 76.12 83 LEU B C 1
ATOM 1565 O O . LEU B 1 83 ? 9.961 1.485 3.918 1 76.12 83 LEU B O 1
ATOM 1569 N N . GLU B 1 84 ? 11.383 1.531 5.504 1 57.56 84 GLU B N 1
ATOM 1570 C CA . GLU B 1 84 ? 11.75 0.121 5.602 1 57.56 84 GLU B CA 1
ATOM 1571 C C . GLU B 1 84 ? 10.516 -0.755 5.805 1 57.56 84 GLU B C 1
ATOM 1573 O O . GLU B 1 84 ? 9.539 -0.326 6.422 1 57.56 84 GLU B O 1
ATOM 1578 N N . HIS B 1 85 ? 10.422 -1.958 5.016 1 59.28 85 HIS B N 1
ATOM 1579 C CA . HIS B 1 85 ? 9.477 -3.062 5.121 1 59.28 85 HIS B CA 1
ATOM 1580 C C . HIS B 1 85 ? 8.102 -2.664 4.594 1 59.28 85 HIS B C 1
ATOM 1582 O O . HIS B 1 85 ? 7.18 -3.48 4.57 1 59.28 85 HIS B O 1
ATOM 1588 N N . GLY B 1 86 ? 8.094 -1.472 3.994 1 66 86 GLY B N 1
ATOM 1589 C CA . GLY B 1 86 ? 6.887 -1.062 3.299 1 66 86 GLY B CA 1
ATOM 1590 C C . GLY B 1 86 ? 5.766 -0.666 4.238 1 66 86 GLY B C 1
ATOM 1591 O O . GLY B 1 86 ? 5.508 -1.349 5.234 1 66 86 GLY B O 1
ATOM 1592 N N . VAL B 1 87 ? 5.363 0.559 4.273 1 73.56 87 VAL B N 1
ATOM 1593 C CA . VAL B 1 87 ? 4.297 1.163 5.066 1 73.56 87 VAL B CA 1
ATOM 1594 C C . VAL B 1 87 ? 3.045 0.288 5.004 1 73.56 87 VAL B C 1
ATOM 1596 O O . VAL B 1 87 ? 2.166 0.39 5.863 1 73.56 87 VAL B O 1
ATOM 1599 N N . GLY B 1 88 ? 3.141 -0.724 4.152 1 79.88 88 GLY B N 1
ATOM 1600 C CA . GLY B 1 88 ? 1.993 -1.6 3.975 1 79.88 88 GLY B CA 1
ATOM 1601 C C . GLY B 1 88 ? 1.753 -2.52 5.156 1 79.88 88 GLY B C 1
ATOM 1602 O O . GLY B 1 88 ? 0.654 -3.051 5.324 1 79.88 88 GLY B O 1
ATOM 1603 N N . THR B 1 89 ? 2.812 -2.625 6.031 1 86.88 89 THR B N 1
ATOM 1604 C CA . THR B 1 89 ? 2.674 -3.525 7.172 1 86.88 89 THR B CA 1
ATOM 1605 C C . THR B 1 89 ? 2.018 -2.811 8.352 1 86.88 89 THR B C 1
ATOM 1607 O O . THR B 1 89 ? 1.579 -3.453 9.305 1 86.88 89 THR B O 1
ATOM 1610 N N . LEU B 1 90 ? 1.943 -1.513 8.289 1 90.94 90 LEU B N 1
ATOM 1611 C CA . LEU B 1 90 ? 1.324 -0.757 9.367 1 90.94 90 LEU B CA 1
ATOM 1612 C C . LEU B 1 90 ? -0.192 -0.915 9.344 1 90.94 90 LEU B C 1
ATOM 1614 O O . LEU B 1 90 ? -0.841 -0.874 10.391 1 90.94 90 LEU B O 1
ATOM 1618 N N . GLY B 1 91 ? -0.734 -1.109 8.188 1 92.62 91 GLY B N 1
ATOM 1619 C CA . GLY B 1 91 ? -2.172 -1.227 8 1 92.62 91 GLY B CA 1
ATOM 1620 C C . GLY B 1 91 ? -2.574 -1.388 6.547 1 92.62 91 GLY B C 1
ATOM 1621 O O . GLY B 1 91 ? -1.781 -1.11 5.645 1 92.62 91 GLY B O 1
ATOM 1622 N N . PRO B 1 92 ? -3.785 -1.844 6.344 1 93.38 92 PRO B N 1
ATOM 1623 C CA . PRO B 1 92 ? -4.227 -2.133 4.977 1 93.38 92 PRO B CA 1
ATOM 1624 C C . PRO B 1 92 ? -4.398 -0.871 4.133 1 93.38 92 PRO B C 1
ATOM 1626 O O . PRO B 1 92 ? -4.367 -0.939 2.902 1 93.38 92 PRO B O 1
ATOM 1629 N N . HIS B 1 93 ? -4.527 0.263 4.812 1 94.94 93 HIS B N 1
ATOM 1630 C CA . HIS B 1 93 ? -4.812 1.498 4.09 1 94.94 93 HIS B CA 1
ATOM 1631 C C . HIS B 1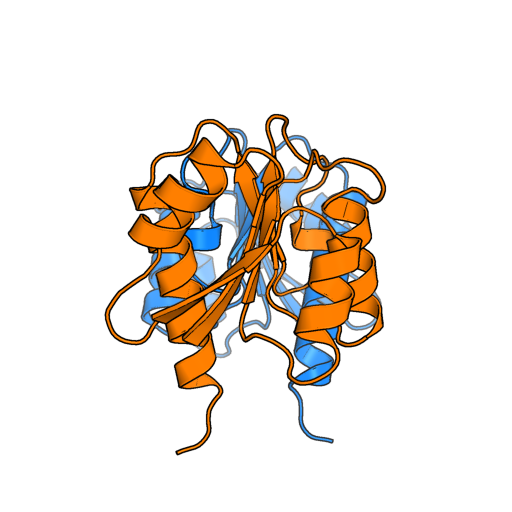 93 ? -3.699 2.521 4.289 1 94.94 93 HIS B C 1
ATOM 1633 O O . HIS B 1 93 ? -3.932 3.729 4.172 1 94.94 93 HIS B O 1
ATOM 1639 N N . VAL B 1 94 ? -2.504 1.983 4.57 1 94.38 94 VAL B N 1
ATOM 1640 C CA . VAL B 1 94 ? -1.354 2.865 4.738 1 94.38 94 VAL B CA 1
ATOM 1641 C C . VAL B 1 94 ? -0.505 2.855 3.469 1 94.38 94 VAL B C 1
ATOM 1643 O O . VAL B 1 94 ? -0.213 1.792 2.918 1 94.38 94 VAL B O 1
ATOM 1646 N N . ARG B 1 95 ? -0.174 4.109 3.006 1 92.5 95 ARG B N 1
ATOM 1647 C CA . ARG B 1 95 ? 0.634 4.316 1.81 1 92.5 95 ARG B CA 1
ATOM 1648 C C . ARG B 1 95 ? 1.816 5.234 2.098 1 92.5 95 ARG B C 1
ATOM 1650 O O . ARG B 1 95 ? 1.85 5.91 3.129 1 92.5 95 ARG B O 1
ATOM 1657 N N . SER B 1 96 ? 2.752 5.172 1.234 1 91.06 96 SER B N 1
ATOM 1658 C CA . SER B 1 96 ? 3.895 6.07 1.374 1 91.06 96 SER B CA 1
ATOM 1659 C C . SER B 1 96 ? 4.258 6.715 0.04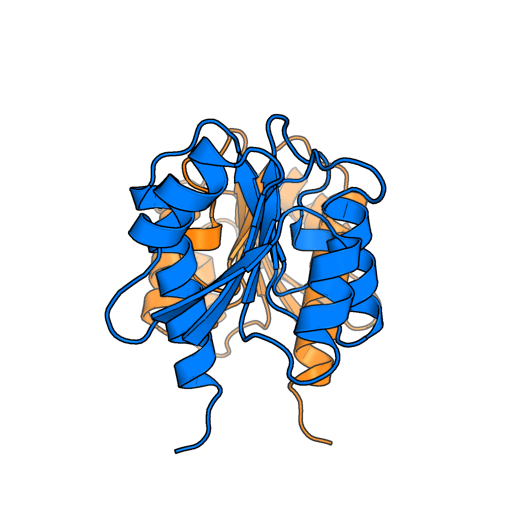 1 91.06 96 SER B C 1
ATOM 1661 O O . SER B 1 96 ? 4.016 6.137 -1.021 1 91.06 96 SER B O 1
ATOM 1663 N N . LEU B 1 97 ? 4.777 7.887 0.11 1 90.19 97 LEU B N 1
ATOM 1664 C CA . LEU B 1 97 ? 5.344 8.633 -1.008 1 90.19 97 LEU B CA 1
ATOM 1665 C C . LEU B 1 97 ? 6.758 9.102 -0.684 1 90.19 97 LEU B C 1
ATOM 1667 O O . LEU B 1 97 ? 6.973 9.805 0.309 1 90.19 97 LEU B O 1
ATOM 1671 N N . LEU B 1 98 ? 7.668 8.703 -1.527 1 88.81 98 LEU B N 1
ATOM 1672 C CA . LEU B 1 98 ? 9.055 9.109 -1.318 1 88.81 98 LEU B CA 1
ATOM 1673 C C . LEU B 1 98 ? 9.297 10.516 -1.854 1 88.81 98 LEU B C 1
ATOM 1675 O O . LEU B 1 98 ? 8.906 10.828 -2.98 1 88.81 98 LEU B O 1
ATOM 1679 N N . LYS B 1 99 ? 9.875 11.32 -0.987 1 90.88 99 LYS B N 1
ATOM 1680 C CA . LYS B 1 99 ? 10.266 12.664 -1.418 1 90.88 99 LYS B CA 1
ATOM 1681 C C . LYS B 1 99 ? 11.641 12.648 -2.072 1 90.88 99 LYS B C 1
ATOM 1683 O O . LYS B 1 99 ? 12.523 11.883 -1.664 1 90.88 99 LYS B O 1
ATOM 1688 N N . PRO B 1 100 ? 11.859 13.508 -3.213 1 91.19 100 PRO B N 1
ATOM 1689 C CA . PRO B 1 100 ? 10.82 14.359 -3.811 1 91.19 100 PRO B CA 1
ATOM 1690 C C . PRO B 1 100 ? 9.836 13.562 -4.668 1 91.19 100 PRO B C 1
ATOM 1692 O O . PRO B 1 100 ? 10.227 12.609 -5.344 1 91.19 100 PRO B O 1
ATOM 1695 N N . PHE B 1 101 ? 8.594 13.914 -4.57 1 88.81 101 PHE B N 1
ATOM 1696 C CA . PHE B 1 101 ? 7.586 13.297 -5.426 1 88.81 101 PHE B CA 1
ATOM 1697 C C . PHE B 1 101 ? 6.93 14.328 -6.332 1 88.81 101 PHE B C 1
ATOM 1699 O O . PHE B 1 101 ? 6.953 15.523 -6.031 1 88.81 101 PHE B O 1
ATOM 1706 N N . GLU B 1 102 ? 6.449 13.828 -7.422 1 89.31 102 GLU B N 1
ATOM 1707 C CA . GLU B 1 102 ? 5.645 14.68 -8.297 1 89.31 102 GLU B CA 1
ATOM 1708 C C . GLU B 1 102 ? 4.211 14.789 -7.793 1 89.31 102 GLU B C 1
ATOM 1710 O O . GLU B 1 102 ? 3.648 13.82 -7.277 1 89.31 102 GLU B O 1
ATOM 1715 N N . LEU B 1 103 ? 3.682 15.961 -8.023 1 90.19 103 LEU B N 1
ATOM 1716 C CA . LEU B 1 103 ? 2.305 16.188 -7.598 1 90.19 103 LEU B CA 1
ATOM 1717 C C . LEU B 1 103 ? 1.369 15.156 -8.227 1 90.19 103 LEU B C 1
ATOM 1719 O O . LEU B 1 103 ? 0.401 14.727 -7.598 1 90.19 103 LEU B O 1
ATOM 1723 N N . GLU B 1 104 ? 1.668 14.812 -9.438 1 90.88 104 GLU B N 1
ATOM 1724 C CA . GLU B 1 104 ? 0.851 13.836 -10.148 1 90.88 104 GLU B CA 1
ATOM 1725 C C . GLU B 1 104 ? 0.803 12.508 -9.398 1 90.88 104 GLU B C 1
ATOM 1727 O O . GLU B 1 104 ? -0.219 11.82 -9.406 1 90.88 104 GLU B O 1
ATOM 1732 N N . GLU B 1 105 ? 1.904 12.148 -8.781 1 90.81 105 GLU B N 1
ATOM 1733 C CA . GLU B 1 105 ? 1.957 10.914 -8 1 90.81 105 GLU B CA 1
ATOM 1734 C C . GLU B 1 105 ? 1.024 10.984 -6.797 1 90.81 105 GLU B C 1
ATOM 1736 O O . GLU B 1 105 ? 0.302 10.023 -6.512 1 90.81 105 GLU B O 1
ATOM 1741 N N . LEU B 1 106 ? 1.086 12.062 -6.113 1 93.25 106 LEU B N 1
ATOM 1742 C CA . LEU B 1 106 ? 0.191 12.273 -4.98 1 93.25 106 LEU B CA 1
ATOM 1743 C C . LEU B 1 106 ? -1.267 12.258 -5.43 1 93.25 106 LEU B C 1
ATOM 1745 O O . LEU B 1 106 ? -2.107 11.617 -4.797 1 93.25 106 LEU B O 1
ATOM 1749 N N . GLU B 1 107 ? -1.543 12.898 -6.582 1 93.19 107 GLU B N 1
ATOM 1750 C CA . GLU B 1 107 ? -2.902 12.953 -7.113 1 93.19 107 GLU B CA 1
ATOM 1751 C C . GLU B 1 107 ? -3.42 11.555 -7.453 1 93.19 107 GLU B C 1
ATOM 1753 O O . GLU B 1 107 ? -4.57 11.227 -7.16 1 93.19 107 GLU B O 1
ATOM 1758 N N . GLU B 1 108 ? -2.6 10.852 -8.078 1 92.31 108 GLU B N 1
ATOM 1759 C CA . GLU B 1 108 ? -2.984 9.5 -8.453 1 92.31 108 GLU B CA 1
ATOM 1760 C C . GLU B 1 108 ? -3.301 8.648 -7.227 1 92.31 108 GLU B C 1
ATOM 1762 O O . GLU B 1 108 ? -4.266 7.883 -7.227 1 92.31 108 GLU B O 1
ATOM 1767 N N . LEU B 1 109 ? -2.502 8.781 -6.223 1 92.62 109 LEU B N 1
ATOM 1768 C CA . LEU B 1 109 ? -2.727 8.055 -4.984 1 92.62 109 LEU B CA 1
ATOM 1769 C C . LEU B 1 109 ? -4.047 8.461 -4.344 1 92.62 109 LEU B C 1
ATOM 1771 O O . LEU B 1 109 ? -4.828 7.605 -3.918 1 92.62 109 LEU B O 1
ATOM 1775 N N . LEU B 1 110 ? -4.32 9.734 -4.309 1 95.19 110 LEU B N 1
ATOM 1776 C CA . LEU B 1 110 ? -5.562 10.242 -3.736 1 95.19 110 LEU B CA 1
ATOM 1777 C C . LEU B 1 110 ? -6.766 9.781 -4.555 1 95.19 110 LEU B C 1
ATOM 1779 O O . LEU B 1 110 ? -7.836 9.531 -4 1 95.19 110 LEU B O 1
ATOM 1783 N N . ASP B 1 111 ? -6.543 9.656 -5.859 1 94.12 111 ASP B N 1
ATOM 1784 C CA . ASP B 1 111 ? -7.613 9.172 -6.723 1 94.12 111 ASP B CA 1
ATOM 1785 C C . ASP B 1 111 ? -7.969 7.723 -6.395 1 94.12 111 ASP B C 1
ATOM 1787 O O . ASP B 1 111 ? -9.148 7.355 -6.363 1 94.12 111 ASP B O 1
ATOM 1791 N N . VAL B 1 112 ? -6.992 6.945 -6.188 1 93.5 112 VAL B N 1
ATOM 1792 C CA . VAL B 1 112 ? -7.199 5.547 -5.824 1 93.5 112 VAL B CA 1
ATOM 1793 C C . VAL B 1 112 ? -7.98 5.461 -4.516 1 93.5 112 VAL B C 1
ATOM 1795 O O . VAL B 1 112 ? -8.938 4.691 -4.406 1 93.5 112 VAL B O 1
ATOM 1798 N N . ILE B 1 113 ? -7.59 6.258 -3.541 1 94.94 113 ILE B N 1
ATOM 1799 C CA . ILE B 1 113 ? -8.219 6.266 -2.227 1 94.94 113 ILE B CA 1
ATOM 1800 C C . ILE B 1 113 ? -9.672 6.723 -2.354 1 94.94 113 ILE B C 1
ATOM 1802 O O . ILE B 1 113 ? -10.578 6.098 -1.794 1 94.94 113 ILE B O 1
ATOM 1806 N N . ALA B 1 114 ? -9.867 7.766 -3.16 1 95.25 114 ALA B N 1
ATOM 1807 C CA . ALA B 1 114 ? -11.219 8.289 -3.359 1 95.25 114 ALA B CA 1
ATOM 1808 C C . ALA B 1 114 ? -12.125 7.234 -3.986 1 95.25 114 ALA B C 1
ATOM 1810 O O . ALA B 1 114 ? -13.281 7.082 -3.582 1 95.25 114 ALA B O 1
ATOM 1811 N N . SER B 1 115 ? -11.602 6.555 -4.953 1 93.06 115 SER B N 1
ATOM 1812 C CA . SER B 1 115 ? -12.375 5.512 -5.621 1 93.06 115 SER B CA 1
ATOM 1813 C C . SER B 1 115 ? -12.766 4.406 -4.648 1 93.06 115 SER B C 1
ATOM 1815 O O . SER B 1 115 ? -13.883 3.891 -4.699 1 93.06 115 SER B O 1
ATOM 1817 N N . HIS B 1 116 ? -11.852 4.094 -3.795 1 93.88 116 HIS B N 1
ATOM 1818 C CA . HIS B 1 116 ? -12.117 3.057 -2.807 1 93.88 116 HIS B CA 1
ATOM 1819 C C . HIS B 1 116 ? -13.195 3.494 -1.824 1 93.88 116 HIS B C 1
ATOM 1821 O O . HIS B 1 116 ? -14.078 2.709 -1.479 1 93.88 116 HIS B O 1
ATOM 1827 N N . LEU B 1 117 ? -13.102 4.715 -1.354 1 93 117 LEU B N 1
ATOM 1828 C CA . LEU B 1 117 ? -14.047 5.25 -0.378 1 93 117 LEU B CA 1
ATOM 1829 C C . LEU B 1 117 ? -15.453 5.312 -0.961 1 93 117 LEU B C 1
ATOM 1831 O O . LEU B 1 117 ? -16.438 5.152 -0.237 1 93 117 LEU B O 1
ATOM 1835 N N . GLN B 1 118 ? -15.5 5.535 -2.213 1 89 118 GLN B N 1
ATOM 1836 C CA . GLN B 1 118 ? -16.797 5.625 -2.873 1 89 118 GLN B CA 1
ATOM 1837 C C . GLN B 1 118 ? -17.438 4.246 -3.018 1 89 118 GLN B C 1
ATOM 1839 O O . GLN B 1 118 ? -18.656 4.113 -2.959 1 89 118 GLN B O 1
ATOM 1844 N N . SER B 1 119 ? -16.625 3.234 -3.316 1 80.44 119 SER B N 1
ATOM 1845 C CA . SER B 1 119 ? -17.141 1.88 -3.496 1 80.44 119 SER B CA 1
ATOM 1846 C C . SER B 1 119 ? -17.578 1.273 -2.166 1 80.44 119 SER B C 1
ATOM 1848 O O . SER B 1 119 ? -18.422 0.366 -2.135 1 80.44 119 SER B O 1
ATOM 1850 N N . ALA B 1 120 ? -16.969 1.584 -1.108 1 67.12 120 ALA B N 1
ATOM 1851 C CA . ALA B 1 120 ? -17.312 1.087 0.217 1 67.12 120 ALA B CA 1
ATOM 1852 C C . ALA B 1 120 ? -18.625 1.716 0.707 1 67.12 120 ALA B C 1
ATOM 1854 O O . ALA B 1 120 ? -19.281 1.179 1.601 1 67.12 120 ALA B O 1
ATOM 1855 N N . SER B 1 121 ? -18.984 2.9 0.25 1 55.53 121 SER B N 1
ATOM 1856 C CA . SER B 1 121 ? -20.234 3.562 0.644 1 55.53 121 SER B CA 1
ATOM 1857 C C . SER B 1 121 ? -21.438 2.896 -0.001 1 55.53 121 SER B C 1
ATOM 1859 O O . SER B 1 121 ? -21.469 2.693 -1.216 1 55.53 121 SER B O 1
ATOM 1861 N N . PRO B 1 122 ? -22.266 2.043 0.828 1 43.12 122 PRO B N 1
ATOM 1862 C CA . PRO B 1 122 ? -23.516 1.546 0.245 1 43.12 122 PRO B CA 1
ATOM 1863 C C . PRO B 1 122 ? -24.312 2.643 -0.447 1 43.12 122 PRO B C 1
ATOM 1865 O O . PRO B 1 122 ? -24.281 3.799 -0.018 1 43.12 122 PRO B O 1
ATOM 1868 N N . ALA B 1 123 ? -24.75 2.318 -1.677 1 35.75 123 ALA B N 1
ATOM 1869 C CA . ALA B 1 123 ? -25.891 3.107 -2.141 1 35.75 123 ALA B CA 1
ATOM 1870 C C . ALA B 1 123 ? -27.062 3.012 -1.165 1 35.75 123 ALA B C 1
ATOM 1872 O O . ALA B 1 123 ? -27.297 1.957 -0.568 1 35.75 123 ALA B O 1
#